Protein AF-I5BU52-F1 (afdb_monomer_lite)

Organism: NCBI:txid1189621

pLDDT: mean 72.23, std 27.87, range [27.83, 98.44]

InterPro domains:
  IPR009056 Cytochrome c-like domain [PS51007] (10-146)
  IPR036909 Cytochrome c-like domain superfamily [G3DSA:1.10.760.10] (1-148)
  IPR036909 Cytochrome c-like domain superfamily [SSF46626] (3-145)
  IPR051395 Cytochrome c-dependent Peroxidase and MauG [PTHR30600] (3-144)

Radius of gyration: 33.34 Å; chains: 1; bounding box: 61×64×109 Å

Sequence (238 aa):
MAGKQERMSDEALWGLHLFRTKAHCINCHNGPFFTDQKFHNLGLHFYGRTHQDLGRYAVTGDPADVGAFKTPSLRDVAFTAPYMHNGLFPHLEGVLNMYDAGMARPKPRPEFADDPLFPETSELLVKLSLTGAEKRALEAFLRSISLLLFGWPGRSCLSETRVAVGVKMTCRYIPGVLGSACFKALFLLPVQRPAPLDFPKGSQGYGGGGKRRCLLGGGRRFSSRRHGRLPGPSYGWR

Structure (mmCIF, N/CA/C/O backbone):
data_AF-I5BU52-F1
#
_entry.id   AF-I5BU52-F1
#
loop_
_atom_site.group_PDB
_atom_site.id
_atom_site.type_symbol
_atom_site.label_atom_id
_atom_site.label_alt_id
_atom_site.label_comp_id
_atom_site.label_asym_id
_atom_site.label_entity_id
_atom_site.label_seq_id
_atom_site.pdbx_PDB_ins_cod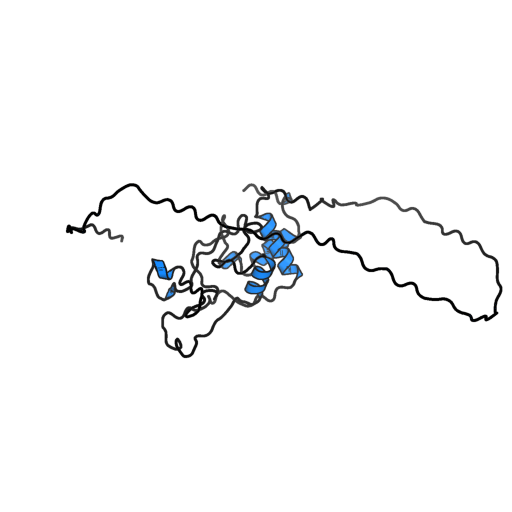e
_atom_site.Cartn_x
_atom_site.Cartn_y
_atom_site.Cartn_z
_atom_site.occupancy
_atom_site.B_iso_or_equiv
_atom_site.auth_seq_id
_atom_site.auth_comp_id
_atom_site.auth_asym_id
_atom_site.auth_atom_id
_atom_site.pdbx_PDB_model_num
ATOM 1 N N . MET A 1 1 ? -24.352 -8.437 5.361 1.00 43.25 1 MET A N 1
ATOM 2 C CA . MET A 1 1 ? -23.612 -7.864 6.508 1.00 43.25 1 MET A CA 1
ATOM 3 C C . MET A 1 1 ? -24.604 -7.029 7.311 1.00 43.25 1 MET A C 1
ATOM 5 O O . MET A 1 1 ? -24.830 -5.882 6.957 1.00 43.25 1 MET A O 1
ATOM 9 N N . ALA A 1 2 ? -25.291 -7.613 8.295 1.00 45.31 2 ALA A N 1
ATOM 10 C CA . ALA A 1 2 ? -26.213 -6.852 9.142 1.00 45.31 2 ALA A CA 1
ATOM 11 C C . ALA A 1 2 ? -25.390 -6.038 10.156 1.00 45.31 2 ALA A C 1
ATOM 13 O O . ALA A 1 2 ? -24.628 -6.613 10.935 1.00 45.31 2 ALA A O 1
ATOM 14 N N . GLY A 1 3 ? -25.485 -4.709 10.078 1.00 44.22 3 GLY A N 1
ATOM 15 C CA . GLY A 1 3 ? -24.704 -3.769 10.876 1.00 44.22 3 GLY A CA 1
ATOM 16 C C . GLY A 1 3 ? -25.183 -3.713 12.321 1.00 44.22 3 GLY A C 1
ATOM 17 O O . GLY A 1 3 ? -26.096 -2.963 12.642 1.00 44.22 3 GLY A O 1
ATOM 18 N N . LYS A 1 4 ? -24.540 -4.484 13.198 1.00 53.06 4 LYS A N 1
ATOM 19 C CA . LYS A 1 4 ? -24.564 -4.223 14.639 1.00 53.06 4 LYS A CA 1
ATOM 20 C C . LYS A 1 4 ? -23.302 -3.433 14.969 1.00 53.06 4 LYS A C 1
ATOM 22 O O . LYS A 1 4 ? -22.219 -4.012 14.997 1.00 53.06 4 LYS A O 1
ATOM 27 N N . GLN A 1 5 ? -23.440 -2.118 15.163 1.00 52.94 5 GLN A N 1
ATOM 28 C CA . GLN A 1 5 ? -22.338 -1.234 15.586 1.00 52.94 5 GLN A CA 1
ATOM 29 C C . GLN A 1 5 ? -21.676 -1.734 16.884 1.00 52.94 5 GLN A C 1
ATOM 31 O O . GLN A 1 5 ? -20.481 -1.556 17.072 1.00 52.94 5 GLN A O 1
ATOM 36 N N . GLU A 1 6 ? -22.426 -2.491 17.688 1.00 56.97 6 GLU A N 1
ATOM 37 C CA . GLU A 1 6 ? -22.006 -3.207 18.901 1.00 56.97 6 GLU A CA 1
ATOM 38 C C . GLU A 1 6 ? -20.821 -4.183 18.721 1.00 56.97 6 GLU A C 1
ATOM 40 O O . GLU A 1 6 ? -20.322 -4.720 19.705 1.00 56.97 6 GLU A O 1
ATOM 45 N N . ARG A 1 7 ? -20.366 -4.465 17.489 1.00 68.12 7 ARG A N 1
ATOM 46 C CA . ARG A 1 7 ? -19.271 -5.420 17.226 1.00 68.12 7 ARG A CA 1
ATOM 47 C C . ARG A 1 7 ? -17.877 -4.809 17.065 1.00 68.12 7 ARG A C 1
ATOM 49 O O . ARG A 1 7 ? -16.927 -5.576 16.920 1.00 68.12 7 ARG A O 1
ATOM 56 N N . MET A 1 8 ? -17.724 -3.485 17.084 1.00 81.88 8 MET A N 1
ATOM 57 C CA . MET A 1 8 ? -16.413 -2.835 16.937 1.00 81.88 8 MET A CA 1
ATOM 58 C C . MET A 1 8 ? -16.119 -1.921 18.126 1.00 81.88 8 MET A C 1
ATOM 60 O O . MET A 1 8 ? -16.987 -1.169 18.552 1.00 81.88 8 MET A O 1
ATOM 64 N N . SER A 1 9 ? -14.891 -1.981 18.647 1.00 91.25 9 SER A N 1
ATOM 65 C CA . SER A 1 9 ? -14.426 -1.045 19.674 1.00 91.25 9 SER A CA 1
ATOM 66 C C . SER A 1 9 ? -14.265 0.365 19.103 1.00 91.25 9 SER A C 1
ATOM 68 O O . SER A 1 9 ? -14.037 0.528 17.902 1.00 91.25 9 SER A O 1
ATOM 70 N N . ASP A 1 10 ? -14.286 1.379 19.969 1.00 94.06 10 ASP A N 1
ATOM 71 C CA . ASP A 1 10 ? -14.042 2.775 19.579 1.00 94.06 10 ASP A CA 1
ATOM 72 C C . ASP A 1 10 ? -12.705 2.947 18.840 1.00 94.06 10 ASP A C 1
ATOM 74 O O . ASP A 1 10 ? -12.619 3.672 17.851 1.00 94.06 10 ASP A O 1
ATOM 78 N N . GLU A 1 11 ? -11.667 2.215 19.258 1.00 95.19 11 GLU A N 1
ATOM 79 C CA . GLU A 1 11 ? -10.364 2.205 18.585 1.00 95.19 11 GLU A CA 1
ATOM 80 C C . GLU A 1 11 ? -10.455 1.630 17.160 1.00 95.19 11 GLU A C 1
ATOM 82 O O . GLU A 1 11 ? -9.875 2.189 16.230 1.00 95.19 11 GLU A O 1
ATOM 87 N N . ALA A 1 12 ? -11.231 0.561 16.950 1.00 95.19 12 ALA A N 1
ATOM 88 C CA . ALA A 1 12 ? -11.447 -0.008 15.620 1.00 95.19 12 ALA A CA 1
ATOM 89 C C . ALA A 1 12 ? -12.326 0.896 14.735 1.00 95.19 12 ALA A C 1
ATOM 91 O O . ALA A 1 12 ? -12.112 0.970 13.523 1.00 95.19 12 ALA A O 1
ATOM 92 N N . LEU A 1 13 ? -13.287 1.617 15.319 1.00 95.12 13 LEU A N 1
ATOM 93 C CA . LEU A 1 13 ? -14.079 2.625 14.607 1.00 95.12 13 LEU A CA 1
ATOM 94 C C . LEU A 1 13 ? -13.221 3.827 14.196 1.00 95.12 13 LEU A C 1
ATOM 96 O O . LEU A 1 13 ? -13.331 4.305 13.063 1.00 95.12 13 LEU A O 1
ATOM 100 N N . TRP A 1 14 ? -12.317 4.277 15.069 1.00 97.38 14 TRP A N 1
ATOM 101 C CA . TRP A 1 14 ? -11.337 5.302 14.722 1.00 97.38 14 TRP A CA 1
ATOM 102 C C . TRP A 1 14 ? -10.383 4.816 13.624 1.00 97.38 14 TRP A C 1
ATOM 104 O O . TRP A 1 14 ? -10.140 5.535 12.655 1.00 97.38 14 TRP A O 1
ATOM 114 N N . GLY A 1 15 ? -9.932 3.563 13.704 1.00 97.69 15 GLY A N 1
ATOM 115 C CA . GLY A 1 15 ? -9.164 2.907 12.648 1.00 97.69 15 GLY A CA 1
ATOM 116 C C . GLY A 1 15 ? -9.884 2.903 11.303 1.00 97.69 15 GLY A C 1
ATOM 117 O O . GLY A 1 15 ? -9.296 3.277 10.291 1.00 97.69 15 GLY A O 1
ATOM 118 N N . LEU A 1 16 ? -11.175 2.562 11.285 1.00 96.62 16 LEU A N 1
ATOM 119 C CA . LEU A 1 16 ? -12.002 2.633 10.078 1.00 96.62 16 LEU A CA 1
ATOM 120 C C . LEU A 1 16 ? -12.101 4.066 9.537 1.00 96.62 16 LEU A C 1
ATOM 122 O O . LEU A 1 16 ? -12.064 4.267 8.322 1.00 96.62 16 LEU A O 1
ATOM 126 N N . HIS A 1 17 ? -12.231 5.067 10.412 1.00 97.62 17 HIS A N 1
ATOM 127 C CA . HIS A 1 17 ? -12.229 6.464 9.986 1.00 97.62 17 HIS A CA 1
ATOM 128 C C . HIS A 1 17 ? -10.905 6.822 9.299 1.00 97.62 17 HIS A C 1
ATOM 130 O O . HIS A 1 17 ? -10.927 7.278 8.158 1.00 97.62 17 HIS A O 1
ATOM 136 N N . LEU A 1 18 ? -9.767 6.530 9.938 1.00 98.25 18 LEU A N 1
ATOM 137 C CA . LEU A 1 18 ? -8.431 6.774 9.384 1.00 98.25 18 LEU A CA 1
ATOM 138 C C . LEU A 1 18 ? -8.221 6.051 8.049 1.00 98.25 18 LEU A C 1
ATOM 140 O O . LEU A 1 18 ? -7.729 6.655 7.099 1.00 98.25 18 LEU A O 1
ATOM 144 N N . PHE A 1 19 ? -8.643 4.787 7.959 1.00 97.88 19 PHE A N 1
ATOM 145 C CA . PHE A 1 19 ? -8.558 3.956 6.755 1.00 97.88 19 PHE A CA 1
ATOM 146 C C . PHE A 1 19 ? -9.253 4.604 5.547 1.00 97.88 19 PHE A C 1
ATOM 148 O O . PHE A 1 19 ? -8.785 4.490 4.412 1.00 97.88 19 PHE A O 1
ATOM 155 N N . ARG A 1 20 ? -10.373 5.293 5.797 1.00 96.56 20 ARG A N 1
ATOM 156 C CA . ARG A 1 20 ? -11.184 5.976 4.779 1.00 96.56 20 ARG A CA 1
ATOM 157 C C . ARG A 1 20 ? -10.717 7.395 4.469 1.00 96.56 20 ARG A C 1
ATOM 159 O O . ARG A 1 20 ? -11.132 7.938 3.451 1.00 96.56 20 ARG A O 1
ATOM 166 N N . THR A 1 21 ? -9.932 7.999 5.358 1.00 96.69 21 THR A N 1
ATOM 167 C CA . THR A 1 21 ? -9.504 9.397 5.266 1.00 96.69 21 THR A CA 1
ATOM 168 C C . THR A 1 21 ? -7.980 9.478 5.240 1.00 96.69 21 THR A C 1
ATOM 170 O O . THR A 1 21 ? -7.380 9.148 4.221 1.00 96.69 21 THR A O 1
ATOM 173 N N . LYS A 1 22 ? -7.344 9.866 6.352 1.00 97.31 22 LYS A N 1
ATOM 174 C CA . LYS A 1 22 ? -5.922 10.218 6.469 1.00 97.31 22 LYS A CA 1
ATOM 175 C C . LYS A 1 22 ? -4.965 9.134 5.970 1.00 97.31 22 LYS A C 1
ATOM 177 O O . LYS A 1 22 ? -3.921 9.461 5.423 1.00 97.31 22 LYS A O 1
ATOM 182 N N . ALA A 1 23 ? -5.294 7.857 6.154 1.00 97.19 23 ALA A N 1
ATOM 183 C CA . ALA A 1 23 ? -4.402 6.758 5.791 1.00 97.19 23 ALA A CA 1
ATOM 184 C C . ALA A 1 23 ? -4.494 6.351 4.307 1.00 97.19 23 ALA A C 1
ATOM 186 O O . ALA A 1 23 ? -3.715 5.512 3.866 1.00 97.19 23 ALA A O 1
ATOM 187 N N . HIS A 1 24 ? -5.445 6.910 3.544 1.00 96.62 24 HIS A N 1
ATOM 188 C CA . HIS A 1 24 ? -5.625 6.690 2.098 1.00 96.62 24 HIS A CA 1
ATOM 189 C C . HIS A 1 24 ? -5.844 5.216 1.681 1.00 96.62 24 HIS A C 1
ATOM 191 O O . HIS A 1 24 ? -5.903 4.910 0.490 1.00 96.62 24 HIS A O 1
ATOM 197 N N . CYS A 1 25 ? -6.014 4.287 2.628 1.00 97.25 25 CYS A N 1
ATOM 198 C CA . CYS A 1 25 ? -6.068 2.850 2.354 1.00 97.25 25 CYS A CA 1
ATOM 199 C C . CYS A 1 25 ? -7.261 2.468 1.467 1.00 97.25 25 CYS A C 1
ATOM 201 O O . CYS A 1 25 ? -7.143 1.594 0.606 1.00 97.25 25 CYS A O 1
ATOM 203 N N . ILE A 1 26 ? -8.402 3.145 1.641 1.00 96.81 26 ILE A N 1
ATOM 204 C CA . ILE A 1 26 ? -9.618 2.876 0.866 1.00 96.81 26 ILE A CA 1
ATOM 205 C C . ILE A 1 26 ? -9.457 3.143 -0.639 1.00 96.81 26 ILE A C 1
ATOM 207 O O . ILE A 1 26 ? -10.208 2.580 -1.434 1.00 96.81 26 ILE A O 1
ATOM 211 N N . ASN A 1 27 ? -8.471 3.943 -1.058 1.00 96.25 27 ASN A N 1
ATOM 212 C CA . ASN A 1 27 ? -8.269 4.262 -2.474 1.00 96.25 27 ASN A CA 1
ATOM 213 C C . ASN A 1 27 ? -8.022 3.001 -3.317 1.00 96.25 27 ASN A C 1
ATOM 215 O O . ASN A 1 27 ? -8.512 2.921 -4.440 1.00 96.25 27 ASN A O 1
ATOM 219 N N . CYS A 1 28 ? -7.371 1.987 -2.737 1.00 97.25 28 CYS A N 1
ATOM 220 C CA . CYS A 1 28 ? -7.183 0.677 -3.368 1.00 97.25 28 CYS A CA 1
ATOM 221 C C . CYS A 1 28 ? -7.983 -0.426 -2.656 1.00 97.25 28 CYS A C 1
ATOM 223 O O . CYS A 1 28 ? -8.510 -1.333 -3.294 1.00 97.25 28 CYS A O 1
ATOM 225 N N . HIS A 1 29 ? -8.137 -0.353 -1.333 1.00 97.50 29 HIS A N 1
ATOM 226 C CA . HIS A 1 29 ? -8.836 -1.368 -0.544 1.00 97.50 29 HIS A CA 1
ATOM 227 C C . HIS A 1 29 ? -10.300 -0.994 -0.274 1.00 97.50 29 HIS A C 1
ATOM 229 O O . HIS A 1 29 ? -10.723 -0.824 0.871 1.00 97.50 29 HIS A O 1
ATOM 235 N N . ASN A 1 30 ? -11.091 -0.875 -1.340 1.00 95.31 30 ASN A N 1
ATOM 236 C CA . ASN A 1 30 ? -12.515 -0.532 -1.277 1.00 95.31 30 ASN A CA 1
ATOM 237 C C . ASN A 1 30 ? -13.446 -1.722 -1.566 1.00 95.31 30 ASN A C 1
ATOM 239 O O . ASN A 1 30 ? -13.026 -2.855 -1.808 1.00 95.31 30 ASN A O 1
ATOM 243 N N . GLY A 1 31 ? -14.749 -1.454 -1.487 1.00 93.81 31 GLY A N 1
ATOM 244 C CA . GLY A 1 31 ? -15.797 -2.425 -1.759 1.00 93.81 31 GLY A CA 1
ATOM 245 C C . GLY A 1 31 ? -15.941 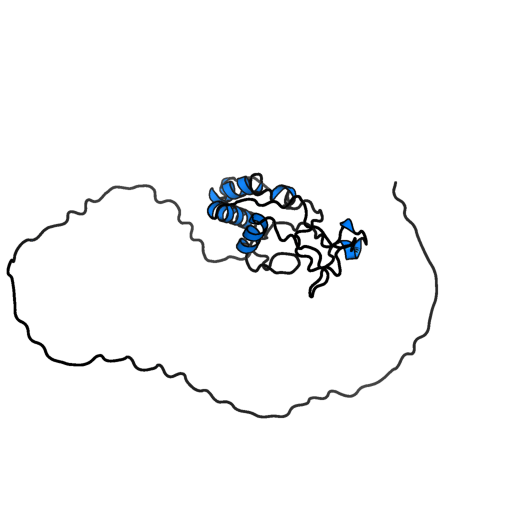-3.504 -0.678 1.00 93.81 31 GLY A C 1
ATOM 246 O O . GLY A 1 31 ? -15.250 -3.491 0.342 1.00 93.81 31 GLY A O 1
ATOM 247 N N . PRO A 1 32 ? -16.848 -4.474 -0.886 1.00 91.69 32 PRO A N 1
ATOM 248 C CA . PRO A 1 32 ? -17.164 -5.483 0.123 1.00 91.69 32 PRO A CA 1
ATOM 249 C C . PRO A 1 32 ? -15.966 -6.349 0.527 1.00 91.69 32 PRO A C 1
ATOM 251 O O . PRO A 1 32 ? -15.920 -6.838 1.655 1.00 91.69 32 PRO A O 1
ATOM 254 N N . PHE A 1 33 ? -15.020 -6.565 -0.387 1.00 93.31 33 PHE A N 1
ATOM 255 C CA . PHE A 1 33 ? -13.844 -7.410 -0.177 1.00 93.31 33 PHE A CA 1
ATOM 256 C C . PHE A 1 33 ? -12.585 -6.620 0.206 1.00 93.31 33 PHE A C 1
ATOM 258 O O . PHE A 1 33 ? -11.535 -7.239 0.359 1.00 93.31 33 PHE A O 1
ATOM 265 N N . PHE A 1 34 ? -12.667 -5.295 0.380 1.00 96.69 34 PHE A N 1
ATOM 266 C CA . PHE A 1 34 ? -11.504 -4.440 0.656 1.00 96.69 34 PHE A CA 1
ATOM 267 C C . PHE A 1 34 ? -10.388 -4.604 -0.389 1.00 96.69 34 PHE A C 1
ATOM 269 O O . PHE A 1 34 ? -9.218 -4.793 -0.060 1.00 96.69 34 PHE A O 1
ATOM 276 N N . THR A 1 35 ? -10.772 -4.584 -1.662 1.00 97.50 35 THR A N 1
ATOM 277 C CA . THR A 1 35 ? -9.880 -4.636 -2.821 1.00 97.50 35 THR A CA 1
ATOM 278 C C . THR A 1 35 ? -10.614 -4.094 -4.044 1.00 97.50 35 THR A C 1
ATOM 280 O O . THR A 1 35 ? -11.761 -4.459 -4.308 1.00 97.50 35 THR A O 1
ATOM 283 N N . ASP A 1 36 ? -9.928 -3.251 -4.806 1.00 97.06 36 ASP A N 1
ATOM 284 C CA . ASP A 1 36 ? -10.350 -2.752 -6.114 1.00 97.06 36 ASP A CA 1
ATOM 285 C C . ASP A 1 36 ? -10.109 -3.762 -7.250 1.00 97.06 36 ASP A C 1
ATOM 287 O O . ASP A 1 36 ? -10.504 -3.510 -8.387 1.00 97.06 36 ASP A O 1
ATOM 291 N N . GLN A 1 37 ? -9.470 -4.902 -6.953 1.00 96.75 37 GLN A N 1
ATOM 292 C CA . GLN A 1 37 ? -9.055 -5.936 -7.910 1.00 96.75 37 GLN A CA 1
ATOM 293 C C . GLN A 1 37 ? -8.079 -5.439 -8.996 1.00 96.75 37 GLN A C 1
ATOM 295 O O . GLN A 1 37 ? -7.825 -6.171 -9.958 1.00 96.75 37 GLN A O 1
ATOM 300 N N . LYS A 1 38 ? -7.520 -4.230 -8.847 1.00 96.88 38 LYS A N 1
ATOM 301 C CA . LYS A 1 38 ? -6.548 -3.640 -9.776 1.00 96.88 38 LYS A CA 1
ATOM 302 C C . LYS A 1 38 ? -5.123 -4.037 -9.397 1.00 96.88 38 LYS A C 1
ATOM 304 O O . LYS A 1 38 ? -4.897 -4.726 -8.401 1.00 96.88 38 LYS A O 1
ATOM 309 N N . PHE A 1 39 ? -4.174 -3.625 -10.231 1.00 97.19 39 PHE A N 1
ATOM 310 C CA . PHE A 1 39 ? -2.753 -3.901 -10.079 1.00 97.19 39 PHE A CA 1
ATOM 311 C C . PHE A 1 39 ? -2.020 -2.602 -9.770 1.00 97.19 39 PHE A C 1
ATOM 313 O O . PHE A 1 39 ? -2.246 -1.596 -10.435 1.00 97.19 39 PHE A O 1
ATOM 320 N N . HIS A 1 40 ? -1.163 -2.632 -8.753 1.00 96.88 40 HIS A N 1
ATOM 321 C CA . HIS A 1 40 ? -0.394 -1.475 -8.307 1.00 96.88 40 HIS A CA 1
ATOM 322 C C . HIS A 1 40 ? 1.030 -1.896 -7.968 1.00 96.88 40 HIS A C 1
ATOM 324 O O . HIS A 1 40 ? 1.266 -3.003 -7.475 1.00 96.88 40 HIS A O 1
ATOM 330 N N . ASN A 1 41 ? 1.983 -1.000 -8.200 1.00 96.81 41 ASN A N 1
ATOM 331 C CA . ASN A 1 41 ? 3.378 -1.220 -7.853 1.00 96.81 41 ASN A CA 1
ATOM 332 C C . ASN A 1 41 ? 3.724 -0.499 -6.546 1.00 96.81 41 ASN A C 1
ATOM 334 O O . ASN A 1 41 ? 3.590 0.720 -6.439 1.00 96.81 41 ASN A O 1
ATOM 338 N N . LEU A 1 42 ? 4.178 -1.264 -5.551 1.00 95.62 42 LEU A N 1
ATOM 339 C CA . LEU A 1 42 ? 4.568 -0.751 -4.234 1.00 95.62 42 LEU A CA 1
ATOM 340 C C . LEU A 1 42 ? 6.091 -0.551 -4.081 1.00 95.62 42 LEU A C 1
ATOM 342 O O . LEU A 1 42 ? 6.581 -0.373 -2.967 1.00 95.62 42 LEU A O 1
ATOM 346 N N . GLY A 1 43 ? 6.865 -0.662 -5.163 1.00 94.56 43 GLY A N 1
ATOM 347 C CA . GLY A 1 43 ? 8.326 -0.526 -5.148 1.00 94.56 43 GLY A CA 1
ATOM 348 C C . GLY A 1 43 ? 9.088 -1.733 -4.592 1.00 94.56 43 GLY A C 1
ATOM 349 O O . GLY A 1 43 ? 10.272 -1.625 -4.277 1.00 94.56 43 GLY A O 1
ATOM 350 N N . LEU A 1 44 ? 8.425 -2.887 -4.456 1.00 94.81 44 LEU A N 1
ATOM 351 C CA . LEU A 1 44 ? 8.983 -4.124 -3.882 1.00 94.81 44 LEU A CA 1
ATOM 352 C C . LEU A 1 44 ? 9.391 -5.166 -4.945 1.00 94.81 44 LEU A C 1
ATOM 354 O O . LEU A 1 44 ? 9.418 -6.354 -4.657 1.00 94.81 44 LEU A O 1
ATOM 358 N N . HIS A 1 45 ? 9.692 -4.728 -6.167 1.00 92.12 45 HIS A N 1
ATOM 359 C CA . HIS A 1 45 ? 9.865 -5.573 -7.360 1.00 92.12 45 HIS A CA 1
ATOM 360 C C . HIS A 1 45 ? 11.289 -6.155 -7.549 1.00 92.12 45 HIS A C 1
ATOM 362 O O . HIS A 1 45 ? 11.495 -7.032 -8.380 1.00 92.12 45 HIS A O 1
ATOM 368 N N . PHE A 1 46 ? 12.295 -5.666 -6.807 1.00 92.81 46 PHE A N 1
ATOM 369 C CA . PHE A 1 46 ? 13.696 -6.141 -6.862 1.00 92.81 46 PHE A CA 1
ATOM 370 C C . PHE A 1 46 ? 14.311 -6.252 -8.277 1.00 92.81 46 PHE A C 1
ATOM 372 O O . PHE A 1 46 ? 15.117 -7.137 -8.541 1.00 92.81 46 PHE A O 1
ATOM 379 N N . TYR A 1 47 ? 13.981 -5.324 -9.173 1.00 93.56 47 TYR A N 1
ATOM 380 C CA . TYR A 1 47 ? 14.393 -5.327 -10.580 1.00 93.56 47 TYR A CA 1
ATOM 381 C C . TYR A 1 47 ? 15.920 -5.320 -10.686 1.00 93.56 47 TYR A C 1
ATOM 383 O O . TYR A 1 47 ? 16.589 -4.576 -9.958 1.00 93.56 47 TYR A O 1
ATOM 391 N N . GLY A 1 48 ? 16.470 -6.201 -11.525 1.00 92.44 48 GLY A N 1
ATOM 392 C CA . GLY A 1 48 ? 17.913 -6.367 -11.698 1.00 92.44 48 GLY A CA 1
ATOM 393 C C . GLY A 1 48 ? 18.642 -6.931 -10.470 1.00 92.44 48 GLY A C 1
ATOM 394 O O . GLY A 1 48 ? 19.854 -6.756 -10.325 1.00 92.44 48 GLY A O 1
ATOM 395 N N . ARG A 1 49 ? 17.923 -7.560 -9.530 1.00 91.69 49 ARG A N 1
ATOM 396 C CA . ARG A 1 49 ? 18.485 -8.153 -8.307 1.00 91.69 49 ARG A CA 1
ATOM 397 C C . ARG A 1 49 ? 17.980 -9.575 -8.096 1.00 91.69 49 ARG A C 1
ATOM 399 O O . ARG A 1 49 ? 16.999 -10.018 -8.685 1.00 91.69 49 ARG A O 1
ATOM 406 N N . THR A 1 50 ? 18.640 -10.292 -7.191 1.00 89.12 50 THR A N 1
ATOM 407 C CA . THR A 1 50 ? 18.130 -11.565 -6.674 1.00 89.12 50 THR A CA 1
ATOM 408 C C . THR A 1 50 ? 16.736 -11.346 -6.076 1.00 89.12 50 THR A C 1
ATOM 410 O O . THR A 1 50 ? 16.561 -10.408 -5.298 1.00 89.12 50 THR A O 1
ATOM 413 N N . HIS A 1 51 ? 15.786 -12.234 -6.394 1.00 90.06 51 HIS A N 1
ATOM 414 C CA . HIS A 1 51 ? 14.351 -12.141 -6.055 1.00 90.06 51 HIS A CA 1
ATOM 415 C C . HIS A 1 51 ? 13.544 -11.128 -6.882 1.00 90.06 51 HIS A C 1
ATOM 417 O O . HIS A 1 51 ? 12.487 -10.687 -6.436 1.00 90.06 51 HIS A O 1
ATOM 423 N N . GLN A 1 52 ? 14.019 -10.768 -8.079 1.00 94.19 52 GLN A N 1
ATOM 424 C CA . GLN A 1 52 ? 13.217 -10.026 -9.047 1.00 94.19 52 GLN A CA 1
ATOM 425 C C . GLN A 1 52 ? 11.887 -10.738 -9.318 1.00 94.19 52 GLN A C 1
ATOM 427 O O . GLN A 1 52 ? 11.870 -11.912 -9.693 1.00 94.19 52 GLN A O 1
ATOM 432 N N . ASP A 1 53 ? 10.798 -9.986 -9.198 1.00 94.50 53 ASP A N 1
ATOM 433 C CA . ASP A 1 53 ? 9.463 -10.416 -9.595 1.00 94.50 53 ASP A CA 1
ATOM 434 C C . ASP A 1 53 ? 8.820 -9.309 -10.439 1.00 94.50 53 ASP A C 1
ATOM 436 O O . ASP A 1 53 ? 8.637 -8.172 -9.994 1.00 94.50 53 ASP A O 1
ATOM 440 N N . LEU A 1 54 ? 8.526 -9.648 -11.696 1.00 94.75 54 LEU A N 1
ATOM 441 C CA . LEU A 1 54 ? 7.936 -8.734 -12.671 1.00 94.75 54 LEU A CA 1
ATOM 442 C C . LEU A 1 54 ? 6.417 -8.592 -12.485 1.00 94.75 54 LEU A C 1
ATOM 444 O O . LEU A 1 54 ? 5.817 -7.710 -13.100 1.00 94.75 54 LEU A O 1
ATOM 448 N N . GLY A 1 55 ? 5.795 -9.420 -11.639 1.00 96.06 55 GLY A N 1
ATOM 449 C CA . GLY A 1 55 ? 4.374 -9.344 -11.326 1.00 96.06 55 GLY A CA 1
ATOM 450 C C . GLY A 1 55 ? 3.493 -9.505 -12.565 1.00 96.06 55 GLY A C 1
ATOM 451 O O . GLY A 1 55 ? 3.638 -10.449 -13.346 1.00 96.06 55 GLY A O 1
ATOM 452 N N . ARG A 1 56 ? 2.555 -8.572 -12.747 1.00 96.81 56 ARG A N 1
ATOM 453 C CA . ARG A 1 56 ? 1.555 -8.593 -13.824 1.00 96.81 56 ARG A CA 1
ATOM 454 C C . ARG A 1 56 ? 2.165 -8.637 -15.229 1.00 96.81 56 ARG A C 1
ATOM 456 O O . ARG A 1 56 ? 1.598 -9.314 -16.090 1.00 96.81 56 ARG A O 1
ATOM 463 N N . TYR A 1 57 ? 3.326 -8.014 -15.432 1.00 97.06 57 TYR A N 1
ATOM 464 C CA . TYR A 1 57 ? 4.040 -8.021 -16.711 1.00 97.06 57 TYR A CA 1
ATOM 465 C C . TYR A 1 57 ? 4.293 -9.429 -17.261 1.00 97.06 57 TYR A C 1
ATOM 467 O O . TYR A 1 57 ? 4.207 -9.638 -18.467 1.00 97.06 57 TYR A O 1
ATOM 475 N N . ALA A 1 58 ? 4.529 -10.423 -16.396 1.00 95.75 58 ALA A N 1
ATOM 476 C CA . ALA A 1 58 ? 4.759 -11.803 -16.830 1.00 95.75 58 ALA A CA 1
ATOM 477 C C . ALA A 1 58 ? 3.559 -12.419 -17.580 1.00 95.75 58 ALA A C 1
ATOM 479 O O . ALA A 1 58 ? 3.717 -13.420 -18.277 1.00 95.75 58 ALA A O 1
ATOM 480 N N . VAL A 1 59 ? 2.365 -11.833 -17.433 1.00 96.88 59 VAL A N 1
ATOM 481 C CA . VAL A 1 59 ? 1.134 -12.263 -18.107 1.00 96.88 59 VAL A CA 1
ATOM 482 C C . VAL A 1 59 ? 0.793 -11.361 -19.292 1.00 96.88 59 VAL A C 1
ATOM 484 O O . VAL A 1 59 ? 0.321 -11.860 -20.310 1.00 96.88 59 VAL A O 1
ATOM 487 N N . THR A 1 60 ? 0.981 -10.046 -19.165 1.00 97.44 60 THR A N 1
ATOM 488 C CA . THR A 1 60 ? 0.523 -9.071 -20.171 1.00 97.44 60 THR A CA 1
ATOM 489 C C . THR A 1 60 ? 1.582 -8.691 -21.194 1.00 97.44 60 THR A C 1
ATOM 491 O O . THR A 1 60 ? 1.231 -8.414 -22.337 1.00 97.44 60 THR A O 1
ATOM 494 N N . GLY A 1 61 ? 2.858 -8.676 -20.803 1.00 96.12 61 GLY A N 1
ATOM 495 C CA . GLY A 1 61 ? 3.949 -8.140 -21.616 1.00 96.12 61 GLY A CA 1
ATOM 496 C C . GLY A 1 61 ? 3.926 -6.615 -21.786 1.00 96.12 61 GLY A C 1
ATOM 497 O O . GLY A 1 61 ? 4.693 -6.101 -22.593 1.00 96.12 61 GLY A O 1
ATOM 498 N N . ASP A 1 62 ? 3.070 -5.893 -21.055 1.00 96.12 62 ASP A N 1
ATOM 499 C CA . ASP A 1 62 ? 2.974 -4.429 -21.118 1.00 96.12 62 ASP A CA 1
ATOM 500 C C . ASP A 1 62 ? 3.971 -3.777 -20.141 1.00 96.12 62 ASP A C 1
ATOM 502 O O . ASP A 1 62 ? 3.834 -3.991 -18.935 1.00 96.12 62 ASP A O 1
ATOM 506 N N . PRO A 1 63 ? 4.944 -2.966 -20.603 1.00 94.31 63 PRO A N 1
ATOM 507 C CA . PRO A 1 63 ? 5.893 -2.257 -19.738 1.00 94.31 63 PRO A CA 1
ATOM 508 C C . PRO A 1 63 ? 5.269 -1.522 -18.539 1.00 94.31 63 PRO A C 1
ATOM 510 O O . PRO A 1 63 ? 5.890 -1.454 -17.479 1.00 94.31 63 PRO A O 1
ATO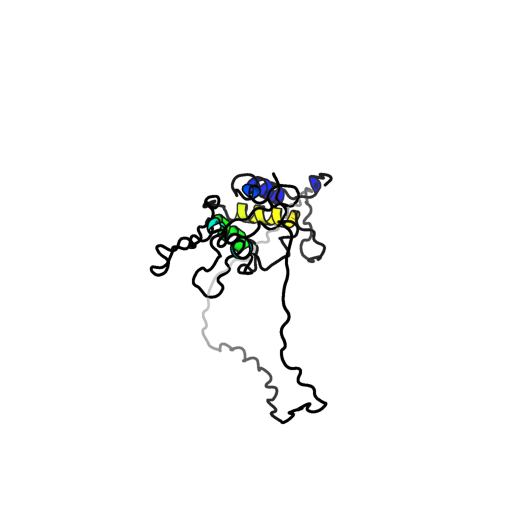M 513 N N . ALA A 1 64 ? 4.033 -1.022 -18.656 1.00 93.38 64 ALA A N 1
ATOM 514 C CA . ALA A 1 64 ? 3.345 -0.341 -17.556 1.00 93.38 64 ALA A CA 1
ATOM 515 C C . ALA A 1 64 ? 2.977 -1.274 -16.380 1.00 93.38 64 ALA A C 1
ATOM 517 O O . ALA A 1 64 ? 2.778 -0.815 -15.255 1.00 93.38 64 ALA A O 1
ATOM 518 N N . ASP A 1 65 ? 2.907 -2.586 -16.618 1.00 96.00 65 ASP A N 1
ATOM 519 C CA . ASP A 1 65 ? 2.549 -3.602 -15.623 1.00 96.00 65 ASP A CA 1
ATOM 520 C C . ASP A 1 65 ? 3.761 -4.156 -14.846 1.00 96.00 65 ASP A C 1
ATOM 522 O O . ASP A 1 65 ? 3.607 -5.041 -13.990 1.00 96.00 65 ASP A O 1
ATOM 526 N N . VAL A 1 66 ? 4.981 -3.682 -15.131 1.00 96.62 66 VAL A N 1
ATOM 527 C CA . VAL A 1 66 ? 6.194 -4.217 -14.498 1.00 96.62 66 VAL A CA 1
ATOM 528 C C . VAL A 1 66 ? 6.183 -3.943 -12.994 1.00 96.62 66 VAL A C 1
ATOM 530 O O . VAL A 1 66 ? 6.022 -2.816 -12.524 1.00 96.62 66 VAL A O 1
ATOM 533 N N . GLY A 1 67 ? 6.341 -5.011 -12.209 1.00 95.75 67 GLY A N 1
ATOM 534 C CA . GLY A 1 67 ? 6.340 -4.960 -10.746 1.00 95.75 67 GLY A CA 1
ATOM 535 C C . GLY A 1 67 ? 4.974 -4.636 -10.131 1.00 95.75 67 GLY A C 1
ATOM 536 O O . GLY A 1 67 ? 4.891 -4.406 -8.920 1.00 95.75 67 GLY A O 1
ATOM 537 N N . ALA A 1 68 ? 3.905 -4.605 -10.934 1.00 96.94 68 ALA A N 1
ATOM 538 C CA . ALA A 1 68 ? 2.554 -4.383 -10.449 1.00 96.94 68 ALA A CA 1
ATOM 539 C C . ALA A 1 68 ? 1.944 -5.693 -9.931 1.00 96.94 68 ALA A C 1
ATOM 541 O O . ALA A 1 68 ? 1.964 -6.731 -10.598 1.00 96.94 68 ALA A O 1
ATOM 542 N N . PHE A 1 69 ? 1.350 -5.635 -8.740 1.00 97.75 69 PHE A N 1
ATOM 543 C CA . PHE A 1 69 ? 0.679 -6.764 -8.104 1.00 97.75 69 PHE A CA 1
ATOM 544 C C . PHE A 1 69 ? -0.767 -6.423 -7.804 1.00 97.75 69 PHE A C 1
ATOM 546 O O . PHE A 1 69 ? -1.122 -5.273 -7.551 1.00 97.75 69 PHE A O 1
ATOM 553 N N . LYS A 1 70 ? -1.609 -7.452 -7.821 1.00 97.31 70 LYS A N 1
ATOM 554 C CA . LYS A 1 70 ? -3.026 -7.311 -7.520 1.00 97.31 70 LYS A CA 1
ATOM 555 C C . LYS A 1 70 ? -3.224 -6.843 -6.078 1.00 97.31 70 LYS A C 1
ATOM 557 O O . LYS A 1 70 ? -2.651 -7.446 -5.172 1.00 97.31 70 LYS A O 1
ATOM 562 N N . THR A 1 71 ? -4.094 -5.859 -5.853 1.00 97.62 71 THR A N 1
ATOM 563 C CA . THR A 1 71 ? -4.523 -5.465 -4.503 1.00 97.62 71 THR A CA 1
ATOM 564 C C . THR A 1 71 ? -5.164 -6.666 -3.792 1.00 97.62 71 THR A C 1
ATOM 566 O O . THR A 1 71 ? -6.229 -7.126 -4.228 1.00 97.62 71 THR A O 1
ATOM 569 N N . PRO A 1 72 ? -4.577 -7.209 -2.710 1.00 96.69 72 PRO A N 1
ATOM 570 C CA . PRO A 1 72 ? -5.171 -8.339 -2.007 1.00 96.69 72 PRO A CA 1
ATOM 571 C C . PRO A 1 72 ? -6.433 -7.909 -1.250 1.00 96.69 72 PRO A C 1
ATOM 573 O O . PRO A 1 72 ? -6.586 -6.748 -0.870 1.00 96.69 72 PRO A O 1
ATOM 576 N N . SER A 1 73 ? -7.340 -8.857 -1.011 1.00 96.31 73 SER A N 1
ATOM 577 C CA . SER A 1 73 ? -8.439 -8.639 -0.066 1.00 96.31 73 SER A CA 1
ATOM 578 C C . SER A 1 73 ? -7.876 -8.477 1.344 1.00 96.31 73 SER A C 1
ATOM 580 O O . SER A 1 73 ? -6.956 -9.198 1.722 1.00 96.31 73 SER A O 1
ATOM 582 N N . LEU A 1 74 ? -8.450 -7.561 2.128 1.00 96.50 74 LEU A N 1
ATOM 583 C CA . LEU A 1 74 ? -8.090 -7.396 3.543 1.00 96.50 74 LEU A CA 1
ATOM 584 C C . LEU A 1 74 ? -8.975 -8.197 4.504 1.00 96.50 74 LEU A C 1
ATOM 586 O O . LEU A 1 74 ? -8.834 -8.067 5.719 1.00 96.50 74 LEU A O 1
ATOM 590 N N . ARG A 1 75 ? -9.896 -9.021 3.993 1.00 93.25 75 ARG A N 1
ATOM 591 C CA . ARG A 1 75 ? -10.630 -9.953 4.855 1.00 93.25 75 ARG A CA 1
ATOM 592 C C . ARG A 1 75 ? -9.659 -10.996 5.393 1.00 93.25 75 ARG A C 1
ATOM 594 O O . ARG A 1 75 ? -8.870 -11.543 4.631 1.00 93.25 75 ARG A O 1
ATOM 601 N N . ASP A 1 76 ? -9.724 -11.232 6.697 1.00 92.94 76 ASP A N 1
ATOM 602 C CA . ASP A 1 76 ? -8.862 -12.182 7.415 1.00 92.94 76 ASP A CA 1
ATOM 603 C C . ASP A 1 76 ? -7.362 -11.847 7.405 1.00 92.94 76 ASP A C 1
ATOM 605 O O . ASP A 1 76 ? -6.548 -12.633 7.890 1.00 92.94 76 ASP A O 1
ATOM 609 N N . VAL A 1 77 ? -6.988 -10.643 6.951 1.00 95.25 77 VAL A N 1
ATOM 610 C CA . VAL A 1 77 ? -5.584 -10.235 6.802 1.00 95.25 77 VAL A CA 1
ATOM 611 C C . VAL A 1 77 ? -4.807 -10.286 8.114 1.00 95.25 77 VAL A C 1
ATOM 613 O O . VAL A 1 77 ? -3.606 -10.501 8.101 1.00 95.25 77 VAL A O 1
ATOM 616 N N . ALA A 1 78 ? -5.452 -10.148 9.275 1.00 93.44 78 ALA A N 1
ATOM 617 C CA . ALA A 1 78 ? -4.743 -10.172 10.554 1.00 93.44 78 ALA A CA 1
ATOM 618 C C . ALA A 1 78 ? -4.056 -11.512 10.884 1.00 93.44 78 ALA A C 1
ATOM 620 O O . ALA A 1 78 ? -3.249 -11.555 11.819 1.00 93.44 78 ALA A O 1
ATOM 621 N N . PHE A 1 79 ? -4.369 -12.584 10.146 1.00 90.31 79 PHE A N 1
ATOM 622 C CA . PHE A 1 79 ? -3.898 -13.945 10.417 1.00 90.31 79 PHE A CA 1
ATOM 623 C C . PHE A 1 79 ? -3.209 -14.613 9.219 1.00 90.31 79 PHE A C 1
ATOM 625 O O . PHE A 1 79 ? -2.978 -15.818 9.242 1.00 90.31 79 PHE A O 1
ATOM 632 N N . THR A 1 80 ? -2.853 -13.849 8.185 1.00 94.06 80 THR A N 1
ATOM 633 C CA . THR A 1 80 ? -2.245 -14.378 6.950 1.00 94.06 80 THR A CA 1
ATOM 634 C C . THR A 1 80 ? -0.775 -13.995 6.807 1.00 94.06 80 THR A C 1
ATOM 636 O O . THR A 1 80 ? -0.286 -13.841 5.692 1.00 94.06 80 THR A O 1
ATOM 639 N N . ALA A 1 81 ? -0.072 -13.778 7.920 1.00 93.88 81 ALA A N 1
ATOM 640 C CA . ALA A 1 81 ? 1.364 -13.528 7.878 1.00 93.88 81 ALA A CA 1
ATOM 641 C C . ALA A 1 81 ? 2.111 -14.721 7.235 1.00 93.88 81 ALA A C 1
ATOM 643 O O . ALA A 1 81 ? 1.708 -15.869 7.447 1.00 93.88 81 ALA A O 1
ATOM 644 N N . PRO A 1 82 ? 3.226 -14.482 6.518 1.00 96.94 82 PRO A N 1
ATOM 645 C CA . PRO A 1 82 ? 3.846 -13.180 6.246 1.00 96.94 82 PRO A CA 1
ATOM 646 C C . PRO A 1 82 ? 3.149 -12.382 5.124 1.00 96.94 82 PRO A C 1
ATOM 648 O O . PRO A 1 82 ? 2.435 -12.937 4.296 1.00 96.94 82 PRO A O 1
ATOM 651 N N . TYR A 1 83 ? 3.364 -11.064 5.094 1.00 96.88 83 TYR A N 1
ATOM 652 C CA . TYR A 1 83 ? 2.665 -10.124 4.208 1.00 96.88 83 TYR A CA 1
ATOM 653 C C . TYR A 1 83 ? 3.479 -9.711 2.974 1.00 96.88 83 TYR A C 1
ATOM 655 O O . TYR A 1 83 ? 4.707 -9.795 2.967 1.00 96.88 83 TYR A O 1
ATOM 663 N N . MET A 1 84 ? 2.770 -9.139 1.988 1.00 95.69 84 MET A N 1
ATOM 664 C CA . MET A 1 84 ? 3.232 -8.790 0.631 1.00 95.69 84 MET A CA 1
ATOM 665 C C . MET A 1 84 ? 3.475 -10.014 -0.262 1.00 95.69 84 MET A C 1
ATOM 667 O O . MET A 1 84 ? 3.501 -11.144 0.211 1.00 95.69 84 MET A O 1
ATOM 671 N N . HIS A 1 85 ? 3.648 -9.795 -1.569 1.00 95.31 85 HIS A N 1
ATOM 672 C CA . HIS A 1 85 ? 3.838 -10.878 -2.550 1.00 95.31 85 HIS A CA 1
ATOM 673 C C . HIS A 1 85 ? 5.100 -11.720 -2.289 1.00 95.31 85 HIS A C 1
ATOM 675 O O . HIS A 1 85 ? 5.177 -12.871 -2.700 1.00 95.31 85 HIS A O 1
ATOM 681 N N . ASN A 1 86 ? 6.075 -11.148 -1.586 1.00 93.25 86 ASN A N 1
ATOM 682 C CA . ASN A 1 86 ? 7.370 -11.749 -1.281 1.00 93.25 86 ASN A CA 1
ATOM 683 C C . ASN A 1 86 ? 7.509 -12.196 0.186 1.00 93.25 86 ASN A C 1
ATOM 685 O O . ASN A 1 86 ? 8.575 -12.671 0.571 1.00 93.25 86 ASN A O 1
ATOM 689 N N . GLY A 1 87 ? 6.475 -12.018 1.018 1.00 95.00 87 GLY A N 1
ATOM 690 C CA . GLY A 1 87 ? 6.519 -12.399 2.432 1.00 95.00 87 GLY A CA 1
ATOM 691 C C . GLY A 1 87 ? 7.521 -11.607 3.285 1.00 95.00 87 GLY A C 1
ATOM 692 O O . GLY A 1 87 ? 7.956 -12.102 4.322 1.00 95.00 87 GLY A O 1
ATOM 693 N N . LEU A 1 88 ? 7.914 -10.394 2.875 1.00 93.81 88 LEU A N 1
ATOM 694 C CA . LEU A 1 88 ? 8.961 -9.613 3.549 1.00 93.81 88 LEU A CA 1
ATOM 695 C C . LEU A 1 88 ? 8.598 -9.201 4.987 1.00 93.81 88 LEU A C 1
ATOM 697 O O . LEU A 1 88 ? 9.486 -8.980 5.810 1.00 93.81 88 LEU A O 1
ATOM 701 N N . PHE A 1 89 ? 7.307 -9.076 5.299 1.00 96.44 89 PHE A N 1
ATOM 702 C CA . PHE A 1 89 ? 6.858 -8.559 6.590 1.00 96.44 89 PHE A CA 1
ATOM 703 C C . PHE A 1 89 ? 6.218 -9.664 7.440 1.00 96.44 89 PHE A C 1
ATOM 705 O O . PHE A 1 89 ? 5.153 -10.163 7.077 1.00 96.44 89 PHE A O 1
ATOM 712 N N . PRO A 1 90 ? 6.787 -10.016 8.606 1.00 95.94 90 PRO A N 1
ATOM 713 C CA . PRO A 1 90 ? 6.188 -11.008 9.502 1.00 95.94 90 PRO A CA 1
ATOM 714 C C . PRO A 1 90 ? 5.000 -10.455 10.310 1.00 95.94 90 PRO A C 1
ATOM 716 O O . PRO A 1 90 ? 4.204 -11.220 10.853 1.00 95.94 90 PRO A O 1
ATOM 719 N N . HIS A 1 91 ? 4.862 -9.127 10.405 1.00 95.88 91 HIS A N 1
ATOM 720 C CA . HIS A 1 91 ? 3.877 -8.454 11.258 1.00 95.88 91 HIS A CA 1
ATOM 721 C C . HIS A 1 91 ? 3.187 -7.294 10.524 1.00 95.88 91 HIS A C 1
ATOM 723 O O . HIS A 1 91 ? 3.821 -6.605 9.721 1.00 95.88 91 HIS A O 1
ATOM 729 N N . LEU A 1 92 ? 1.903 -7.050 10.834 1.00 95.69 92 LEU A N 1
ATOM 730 C CA . LEU A 1 92 ? 1.121 -5.951 10.245 1.00 95.69 92 LEU A CA 1
ATOM 731 C C . LEU A 1 92 ? 1.709 -4.578 10.574 1.00 95.69 92 LEU A C 1
ATOM 733 O O . LEU A 1 92 ? 1.677 -3.688 9.733 1.00 95.69 92 LEU A O 1
ATOM 737 N N . GLU A 1 93 ? 2.292 -4.413 11.760 1.00 96.06 93 GLU A N 1
ATOM 738 C CA . GLU A 1 93 ? 2.941 -3.163 12.159 1.00 96.06 93 GLU A CA 1
ATOM 739 C C . GLU A 1 93 ? 4.010 -2.723 11.143 1.00 96.06 93 GLU A C 1
ATOM 741 O O . GLU A 1 93 ? 4.050 -1.561 10.741 1.00 96.06 93 GLU A O 1
ATOM 746 N N . GLY A 1 94 ? 4.835 -3.660 10.660 1.00 96.88 94 GLY A N 1
ATOM 747 C CA . GLY A 1 94 ? 5.851 -3.378 9.642 1.00 96.88 94 GLY A CA 1
ATOM 748 C C . GLY A 1 94 ? 5.243 -2.930 8.312 1.00 96.88 94 GLY A C 1
ATOM 749 O O . GLY A 1 94 ? 5.761 -2.014 7.675 1.00 96.88 94 GLY A O 1
ATOM 750 N N . VAL A 1 95 ? 4.107 -3.520 7.932 1.00 97.25 95 VAL A N 1
ATOM 751 C CA . VAL A 1 95 ? 3.347 -3.118 6.741 1.00 97.25 95 VAL A CA 1
ATOM 752 C C . VAL A 1 95 ? 2.820 -1.692 6.895 1.00 97.25 95 VAL A C 1
ATOM 754 O O . VAL A 1 95 ? 3.045 -0.860 6.018 1.00 97.25 95 VAL A O 1
ATOM 757 N N . LEU A 1 96 ? 2.172 -1.386 8.024 1.00 97.62 96 LEU A N 1
ATOM 758 C CA . LEU A 1 96 ? 1.639 -0.051 8.307 1.00 97.62 96 LEU A CA 1
ATOM 759 C C . LEU A 1 96 ? 2.749 1.007 8.340 1.00 97.62 96 LEU A C 1
ATOM 761 O O . LEU A 1 96 ? 2.568 2.094 7.801 1.00 97.62 96 LEU A O 1
ATOM 765 N N . ASN A 1 97 ? 3.911 0.682 8.912 1.00 97.69 97 ASN A N 1
ATOM 766 C CA . ASN A 1 97 ? 5.074 1.569 8.919 1.00 97.69 97 ASN A CA 1
ATOM 767 C C . ASN A 1 97 ? 5.618 1.838 7.509 1.00 97.69 97 ASN A C 1
ATOM 769 O O . ASN A 1 97 ? 6.026 2.961 7.217 1.00 97.69 97 ASN A O 1
ATOM 773 N N . MET A 1 98 ? 5.610 0.838 6.624 1.00 96.88 98 MET A N 1
ATOM 774 C CA . MET A 1 98 ? 6.073 1.022 5.249 1.00 96.88 98 MET A CA 1
ATOM 775 C C . MET A 1 98 ? 5.117 1.913 4.440 1.00 96.88 98 MET A C 1
ATOM 777 O O . MET A 1 98 ? 5.575 2.803 3.722 1.00 96.88 98 MET A O 1
ATOM 781 N N . TYR A 1 99 ? 3.801 1.739 4.603 1.00 97.38 99 TYR A N 1
ATOM 782 C CA . TYR A 1 99 ? 2.811 2.633 3.990 1.00 97.38 99 TYR A CA 1
ATOM 783 C C . TYR A 1 99 ? 2.882 4.055 4.554 1.00 97.38 99 TYR A C 1
ATOM 785 O O . TYR A 1 99 ? 2.836 5.012 3.788 1.00 97.38 99 TYR A O 1
ATOM 793 N N . ASP A 1 100 ? 3.063 4.205 5.868 1.00 98.12 100 ASP A N 1
ATOM 794 C CA . ASP A 1 100 ? 3.259 5.505 6.520 1.00 98.12 100 ASP A CA 1
ATOM 795 C C . ASP A 1 100 ? 4.459 6.271 5.931 1.00 98.12 100 ASP A C 1
ATOM 797 O O . ASP A 1 100 ? 4.392 7.484 5.719 1.00 98.12 100 ASP A O 1
ATOM 801 N N . ALA A 1 101 ? 5.527 5.547 5.578 1.00 96.75 101 ALA A N 1
ATOM 802 C CA . ALA A 1 101 ? 6.711 6.086 4.914 1.00 96.75 101 ALA A CA 1
ATOM 803 C C . ALA A 1 101 ? 6.536 6.367 3.404 1.00 96.75 101 ALA A C 1
ATOM 805 O O . ALA A 1 101 ? 7.429 6.968 2.807 1.00 96.75 101 ALA A O 1
ATOM 806 N N . GLY A 1 102 ? 5.413 5.977 2.789 1.00 95.94 102 GLY A N 1
ATOM 807 C CA . GLY A 1 102 ? 5.156 6.147 1.352 1.00 95.94 102 GLY A CA 1
ATOM 808 C C . GLY A 1 102 ? 5.732 5.042 0.456 1.00 95.94 102 GLY A C 1
ATOM 809 O O . GLY A 1 102 ? 5.878 5.259 -0.746 1.00 95.94 102 GLY A O 1
ATOM 810 N N . MET A 1 103 ? 6.028 3.866 1.028 1.00 95.69 103 MET A N 1
ATOM 811 C CA . MET A 1 103 ? 6.661 2.711 0.374 1.00 95.69 103 MET A CA 1
ATOM 812 C C . MET A 1 103 ? 8.068 2.977 -0.196 1.00 95.69 103 MET A C 1
ATOM 814 O O . MET A 1 103 ? 8.594 4.090 -0.192 1.00 95.69 103 MET A O 1
ATOM 818 N N . ALA A 1 104 ? 8.725 1.913 -0.666 1.00 93.56 104 ALA A N 1
ATOM 819 C CA . ALA A 1 104 ? 10.026 2.023 -1.312 1.00 93.56 104 ALA A CA 1
ATOM 820 C C . ALA A 1 104 ? 9.893 2.717 -2.677 1.00 93.56 104 ALA A C 1
ATOM 822 O O . ALA A 1 104 ? 8.990 2.416 -3.453 1.00 93.56 104 ALA A O 1
ATOM 823 N N . ARG A 1 105 ? 10.830 3.612 -2.995 1.00 94.56 105 ARG A N 1
ATOM 824 C CA . ARG A 1 105 ? 10.964 4.255 -4.314 1.00 94.56 105 ARG A CA 1
ATOM 825 C C . ARG A 1 105 ? 12.377 4.006 -4.855 1.00 94.56 105 ARG A C 1
ATOM 827 O O . ARG A 1 105 ? 13.228 4.895 -4.760 1.00 94.56 105 ARG A O 1
ATOM 834 N N . PRO A 1 106 ? 12.686 2.770 -5.294 1.00 92.75 106 PRO A N 1
ATOM 835 C CA . PRO A 1 106 ? 14.015 2.434 -5.792 1.00 92.75 106 PRO A CA 1
ATOM 836 C C . PRO A 1 106 ? 14.330 3.254 -7.046 1.00 92.75 106 PRO A C 1
ATOM 838 O O . PRO A 1 106 ? 13.470 3.454 -7.895 1.00 92.75 106 PRO A O 1
ATOM 841 N N . LYS A 1 107 ? 15.572 3.727 -7.148 1.00 92.56 107 LYS A N 1
ATOM 842 C CA . LYS A 1 107 ? 16.079 4.415 -8.339 1.00 92.56 107 LYS A CA 1
ATOM 843 C C . LYS A 1 107 ? 16.835 3.424 -9.227 1.00 92.56 107 LYS A C 1
ATOM 845 O O . LYS A 1 107 ? 17.464 2.512 -8.673 1.00 92.56 107 LYS A O 1
ATOM 850 N N . PRO A 1 108 ? 16.810 3.599 -10.557 1.00 93.06 108 PRO A N 1
ATOM 851 C CA . PRO A 1 108 ? 17.575 2.754 -11.457 1.00 93.06 108 PRO A CA 1
ATOM 852 C C . PRO A 1 108 ? 19.069 2.884 -11.164 1.00 93.06 108 PRO A C 1
ATOM 854 O O . PRO A 1 108 ? 19.584 3.957 -10.837 1.00 93.06 108 PRO A O 1
ATOM 857 N N . ARG A 1 109 ? 19.772 1.756 -11.252 1.00 91.88 109 ARG A N 1
ATOM 858 C CA . ARG A 1 109 ? 21.237 1.741 -11.269 1.00 91.88 109 ARG A CA 1
ATOM 859 C C . ARG A 1 109 ? 21.728 2.235 -12.632 1.00 91.88 109 ARG A C 1
ATOM 861 O O . ARG A 1 109 ? 20.957 2.168 -13.584 1.00 91.88 109 ARG A O 1
ATOM 868 N N . PRO A 1 110 ? 23.007 2.633 -12.765 1.00 93.81 110 PRO A N 1
ATOM 869 C CA . PRO A 1 110 ? 23.554 3.067 -14.052 1.00 93.81 110 PRO A CA 1
ATOM 870 C C . PRO A 1 110 ? 23.319 2.072 -15.200 1.00 93.81 110 PRO A C 1
ATOM 872 O O . PRO A 1 110 ? 23.085 2.486 -16.325 1.00 93.81 110 PRO A O 1
ATOM 875 N N . GLU A 1 111 ? 23.313 0.768 -14.907 1.00 92.62 111 GLU A N 1
ATOM 876 C CA . GLU A 1 111 ? 23.051 -0.305 -15.880 1.00 92.62 111 GLU A CA 1
ATOM 877 C C . GLU A 1 111 ? 21.606 -0.336 -16.426 1.00 92.62 111 GLU A C 1
ATOM 879 O O . GLU A 1 111 ? 21.375 -0.899 -17.489 1.00 92.62 111 GLU A O 1
ATOM 884 N N . PHE A 1 112 ? 20.655 0.293 -15.726 1.00 92.94 112 PHE A N 1
ATOM 885 C CA . PHE A 1 112 ? 19.229 0.361 -16.076 1.00 92.94 112 PHE A CA 1
ATOM 886 C C . PHE A 1 112 ? 18.726 1.809 -16.205 1.00 92.94 112 PHE A C 1
ATOM 888 O O . PHE A 1 112 ? 17.526 2.043 -16.100 1.00 92.94 112 PHE A O 1
ATOM 895 N N . ALA A 1 113 ? 19.620 2.794 -16.356 1.00 90.69 113 ALA A N 1
ATOM 896 C CA . ALA A 1 113 ? 19.254 4.214 -16.318 1.00 90.69 113 ALA A CA 1
ATOM 897 C C . ALA A 1 113 ? 18.211 4.592 -17.385 1.00 90.69 113 ALA A C 1
ATOM 899 O O . ALA A 1 113 ? 17.301 5.362 -17.092 1.00 90.69 113 ALA A O 1
ATOM 900 N N . ASP A 1 114 ? 18.326 3.988 -18.569 1.00 92.06 114 ASP A N 1
ATOM 901 C CA . ASP A 1 114 ? 17.448 4.211 -19.722 1.00 92.06 114 ASP A CA 1
ATOM 902 C C . ASP A 1 114 ? 16.581 2.977 -20.042 1.00 92.06 114 ASP A C 1
ATOM 904 O O . ASP A 1 114 ? 16.102 2.822 -21.166 1.00 92.06 114 ASP A O 1
ATOM 908 N N . ASP A 1 115 ? 16.412 2.055 -19.086 1.00 93.75 115 ASP A N 1
ATOM 909 C CA . ASP A 1 115 ? 15.614 0.845 -19.295 1.00 93.75 115 ASP A CA 1
ATOM 910 C C . ASP A 1 115 ? 14.111 1.178 -19.215 1.00 93.75 115 ASP A C 1
ATOM 912 O O . ASP A 1 115 ? 13.623 1.517 -18.132 1.00 93.75 115 ASP A O 1
ATOM 916 N N . PRO A 1 116 ? 13.344 1.056 -20.319 1.00 90.75 116 PRO A N 1
ATOM 917 C CA . PRO A 1 116 ? 11.915 1.369 -20.329 1.00 90.75 116 PRO A CA 1
ATOM 918 C C . PRO A 1 116 ? 11.078 0.412 -19.472 1.00 90.75 116 PRO A C 1
ATOM 920 O O . PRO A 1 116 ? 9.906 0.685 -19.224 1.00 90.75 116 PRO A O 1
ATOM 923 N N . LEU A 1 117 ? 11.648 -0.718 -19.043 1.00 93.94 117 LEU A N 1
ATOM 924 C CA . LEU A 1 117 ? 10.996 -1.662 -18.141 1.00 93.94 117 LEU A CA 1
ATOM 925 C C . LEU A 1 117 ? 11.278 -1.360 -16.670 1.00 93.94 117 LEU A C 1
ATOM 927 O O . LEU A 1 117 ? 10.726 -2.055 -15.815 1.00 93.94 117 LEU A O 1
ATOM 931 N N . PHE A 1 118 ? 12.132 -0.377 -16.347 1.00 95.12 118 PHE A N 1
ATOM 932 C CA . PHE A 1 118 ? 12.416 -0.061 -14.954 1.00 95.12 118 PHE A CA 1
ATOM 933 C C . PHE A 1 118 ? 11.133 0.425 -14.263 1.00 95.12 118 PHE A C 1
ATOM 935 O O . PHE A 1 118 ? 10.579 1.460 -14.633 1.00 95.12 118 PHE A O 1
ATOM 942 N N . PRO A 1 119 ? 10.634 -0.306 -13.257 1.00 93.81 119 PRO A N 1
ATOM 943 C CA . PRO A 1 119 ? 9.293 -0.061 -12.771 1.00 93.81 119 PRO A CA 1
ATOM 944 C C . PRO A 1 119 ? 9.232 1.045 -11.720 1.00 93.81 119 PRO A C 1
ATOM 946 O O . PRO A 1 119 ? 10.038 1.103 -10.786 1.00 93.81 119 PRO A O 1
ATOM 949 N N . GLU A 1 120 ? 8.193 1.867 -11.812 1.00 92.56 120 GLU A N 1
ATOM 950 C CA . GLU A 1 120 ? 7.969 2.978 -10.895 1.00 92.56 120 GLU A CA 1
ATOM 951 C C . GLU A 1 120 ? 6.940 2.637 -9.813 1.00 92.56 120 GLU A C 1
ATOM 953 O O . GLU A 1 120 ? 5.930 1.966 -10.038 1.00 92.56 120 GLU A O 1
ATOM 958 N N . THR A 1 121 ? 7.198 3.107 -8.595 1.00 95.25 121 THR A N 1
ATOM 959 C CA . THR A 1 121 ? 6.244 2.997 -7.488 1.00 95.25 121 THR A CA 1
ATOM 960 C C . THR A 1 121 ? 5.054 3.919 -7.735 1.00 95.25 121 THR A C 1
ATOM 962 O O . THR A 1 121 ? 5.243 5.094 -8.046 1.00 95.25 121 THR A O 1
ATOM 965 N N . SER A 1 122 ? 3.838 3.412 -7.512 1.00 94.62 122 SER A N 1
ATOM 966 C CA . SER A 1 122 ? 2.590 4.154 -7.723 1.00 94.62 122 SER A CA 1
ATOM 967 C C . SER A 1 122 ? 2.594 5.527 -7.040 1.00 94.62 122 SER A C 1
ATOM 969 O O . SER A 1 122 ? 2.930 5.661 -5.860 1.00 94.62 122 SER A O 1
ATOM 971 N N . GLU A 1 123 ? 2.158 6.553 -7.768 1.00 94.06 123 GLU A N 1
ATOM 972 C CA . GLU A 1 123 ? 2.041 7.929 -7.270 1.00 94.06 123 GLU A CA 1
ATOM 973 C C . GLU A 1 123 ? 1.018 8.077 -6.138 1.00 94.06 123 GLU A C 1
ATOM 975 O O . GLU A 1 123 ? 1.127 8.988 -5.320 1.00 94.06 123 GLU A O 1
ATOM 980 N N . LEU A 1 124 ? 0.067 7.141 -6.039 1.00 93.12 124 LEU A N 1
ATOM 981 C CA . LEU A 1 124 ? -0.931 7.100 -4.966 1.00 93.12 124 LEU A CA 1
ATOM 982 C C . LEU A 1 124 ? -0.297 6.898 -3.579 1.00 93.12 124 LEU A C 1
ATOM 984 O O . LEU A 1 124 ? -0.928 7.186 -2.560 1.00 93.12 124 LEU A O 1
ATOM 988 N N . LEU A 1 125 ? 0.939 6.390 -3.535 1.00 94.81 125 LEU A N 1
ATOM 989 C CA . LEU A 1 125 ? 1.684 6.130 -2.311 1.00 94.81 125 LEU A CA 1
ATOM 990 C C . LEU A 1 125 ? 2.463 7.376 -1.898 1.00 94.81 125 LEU A C 1
ATOM 992 O O . LEU A 1 125 ? 3.521 7.703 -2.448 1.00 94.81 125 LEU A O 1
ATOM 996 N N . VAL A 1 126 ? 1.927 8.052 -0.888 1.00 95.19 126 VAL A N 1
ATOM 997 C CA . VAL A 1 126 ? 2.497 9.256 -0.282 1.00 95.19 126 VAL A CA 1
ATOM 998 C C . VAL A 1 126 ? 2.787 9.015 1.194 1.00 95.19 126 VAL A C 1
ATOM 1000 O O . VAL A 1 126 ? 2.211 8.126 1.817 1.00 95.19 126 VAL A O 1
ATOM 1003 N N . LYS A 1 127 ? 3.678 9.821 1.770 1.00 96.62 127 LYS A N 1
ATOM 1004 C CA . LYS A 1 127 ? 3.952 9.783 3.207 1.00 96.62 127 LYS A CA 1
ATOM 1005 C C . LYS A 1 127 ? 2.714 10.236 3.986 1.00 96.62 127 LYS A C 1
ATOM 1007 O O . LYS A 1 127 ? 2.196 11.321 3.731 1.00 96.62 127 LYS A O 1
ATOM 1012 N N . LEU A 1 128 ? 2.280 9.436 4.958 1.00 96.06 128 LEU A N 1
ATOM 1013 C CA . LEU A 1 128 ? 1.002 9.637 5.660 1.00 96.06 128 LEU A CA 1
ATOM 1014 C C . LEU A 1 128 ? 1.159 10.360 7.009 1.00 96.06 128 LEU A C 1
ATOM 1016 O O . LEU A 1 128 ? 0.214 10.983 7.493 1.00 96.06 128 LEU A O 1
ATOM 1020 N N . SER A 1 129 ? 2.359 10.319 7.603 1.00 96.25 129 SER A N 1
ATOM 1021 C CA . SER A 1 129 ? 2.671 10.940 8.904 1.00 96.25 129 SER A CA 1
ATOM 1022 C C . SER A 1 129 ? 1.685 10.519 10.006 1.00 96.25 129 SER A C 1
ATOM 1024 O O . SER A 1 129 ? 1.075 11.343 10.700 1.00 96.25 129 SER A O 1
ATOM 1026 N N . LEU A 1 130 ? 1.500 9.206 10.129 1.00 97.69 130 LEU A N 1
ATOM 1027 C CA . LEU A 1 130 ? 0.650 8.563 11.119 1.00 97.69 130 LEU A CA 1
ATOM 1028 C C . LEU A 1 130 ? 1.375 8.455 12.462 1.00 97.69 130 LEU A C 1
ATOM 1030 O O . LEU A 1 130 ? 2.509 7.987 12.577 1.00 97.69 130 LEU A O 1
ATOM 1034 N N . THR A 1 131 ? 0.678 8.840 13.521 1.00 98.19 131 THR A N 1
ATOM 1035 C CA . THR A 1 131 ? 1.129 8.625 14.894 1.00 98.19 131 THR A CA 1
ATOM 1036 C C . THR A 1 131 ? 1.068 7.139 15.260 1.00 98.19 131 THR A C 1
ATOM 1038 O O . THR A 1 131 ? 0.356 6.341 14.645 1.00 98.19 131 THR A O 1
ATOM 1041 N N . GLY A 1 132 ? 1.778 6.743 16.320 1.00 97.81 132 GLY A N 1
ATOM 1042 C CA . GLY A 1 132 ? 1.699 5.370 16.830 1.00 97.81 132 GLY A CA 1
ATOM 1043 C C . GLY A 1 132 ? 0.284 4.969 17.268 1.00 97.81 132 GLY A C 1
ATOM 1044 O O . GLY A 1 132 ? -0.101 3.817 17.100 1.00 97.81 132 GLY A O 1
ATOM 1045 N N . ALA A 1 133 ? -0.510 5.912 17.786 1.00 98.12 133 ALA A N 1
ATOM 1046 C CA . ALA A 1 133 ? -1.903 5.663 18.155 1.00 98.12 133 ALA A CA 1
ATOM 1047 C C . ALA A 1 133 ? -2.789 5.419 16.925 1.00 98.12 133 ALA A C 1
ATOM 1049 O O . ALA A 1 133 ? -3.560 4.466 16.913 1.00 98.12 133 ALA A O 1
ATOM 1050 N N . GLU A 1 134 ? -2.617 6.212 15.865 1.00 98.44 134 GLU A N 1
ATOM 1051 C CA . GLU A 1 134 ? -3.345 6.025 14.604 1.00 98.44 134 GLU A CA 1
ATOM 1052 C C . GLU A 1 134 ? -3.015 4.676 13.951 1.00 98.44 134 GLU A C 1
ATOM 1054 O O . GLU A 1 134 ? -3.911 3.987 13.467 1.00 98.44 134 GLU A O 1
ATOM 1059 N N . LYS A 1 135 ? -1.745 4.252 13.989 1.00 98.38 135 LYS A N 1
ATOM 1060 C CA . LYS A 1 135 ? -1.339 2.932 13.478 1.00 98.38 135 LYS A CA 1
ATOM 1061 C C . LYS A 1 135 ? -1.959 1.781 14.272 1.00 98.38 135 LYS A C 1
ATOM 1063 O O . LYS A 1 135 ? -2.446 0.830 13.664 1.00 98.38 135 LYS A O 1
ATOM 1068 N N . ARG A 1 136 ? -2.019 1.881 15.605 1.00 97.81 136 ARG A N 1
ATOM 1069 C CA . ARG A 1 136 ? -2.719 0.885 16.440 1.00 97.81 136 ARG A CA 1
ATOM 1070 C C . ARG A 1 136 ? -4.215 0.831 16.145 1.00 97.81 136 ARG A C 1
ATOM 1072 O O . ARG A 1 136 ? -4.757 -0.262 16.017 1.00 97.81 136 ARG A O 1
ATOM 1079 N N . ALA A 1 137 ? -4.852 1.983 15.949 1.00 98.06 137 ALA A N 1
ATOM 1080 C CA . ALA A 1 137 ? -6.258 2.050 15.570 1.00 98.06 137 ALA A CA 1
ATOM 1081 C C . ALA A 1 137 ? -6.523 1.380 14.213 1.00 98.06 137 ALA A C 1
ATOM 1083 O O . ALA A 1 137 ? -7.442 0.569 14.087 1.00 98.06 137 ALA A O 1
ATOM 1084 N N . LEU A 1 138 ? -5.679 1.644 13.208 1.00 97.94 138 LEU A N 1
ATOM 1085 C CA . LEU A 1 138 ? -5.734 0.957 11.911 1.00 97.94 138 LEU A CA 1
ATOM 1086 C C . LEU A 1 138 ? -5.585 -0.562 12.066 1.00 97.94 138 LEU A C 1
ATOM 1088 O O . LEU A 1 138 ? -6.358 -1.317 11.479 1.00 97.94 138 LEU A O 1
ATOM 1092 N N . GLU A 1 139 ? -4.638 -1.026 12.881 1.00 96.88 139 GLU A N 1
ATOM 1093 C CA . GLU A 1 139 ? -4.482 -2.458 13.147 1.00 96.88 139 GLU A CA 1
ATOM 1094 C C . GLU A 1 139 ? -5.712 -3.052 13.855 1.00 96.88 139 GLU A C 1
ATOM 1096 O O . GLU A 1 139 ? -6.179 -4.129 13.476 1.00 96.88 139 GLU A O 1
ATOM 1101 N N . ALA A 1 140 ? -6.283 -2.350 14.840 1.00 95.81 140 ALA A N 1
ATOM 1102 C CA . ALA A 1 140 ? -7.510 -2.763 15.520 1.00 95.81 140 ALA A CA 1
ATOM 1103 C C . ALA A 1 140 ? -8.677 -2.917 14.531 1.00 95.81 140 ALA A C 1
ATOM 1105 O O . ALA A 1 140 ? -9.423 -3.900 14.595 1.00 95.81 140 ALA A O 1
ATOM 1106 N N . PHE A 1 141 ? -8.786 -2.004 13.561 1.00 95.75 141 PHE A N 1
ATOM 1107 C CA . PHE A 1 141 ? -9.743 -2.123 12.467 1.00 95.75 141 PHE A CA 1
ATOM 1108 C C . PHE A 1 141 ? -9.491 -3.373 11.606 1.00 95.75 141 PHE A C 1
ATOM 1110 O O . PHE A 1 141 ? -10.410 -4.176 11.430 1.00 95.75 141 PHE A O 1
ATOM 1117 N N . LEU A 1 142 ? -8.262 -3.597 11.128 1.00 95.50 142 LEU A N 1
ATOM 1118 C CA . LEU A 1 142 ? -7.929 -4.774 10.306 1.00 95.50 142 LEU A CA 1
ATOM 1119 C C . LEU A 1 142 ? -8.209 -6.100 11.034 1.00 95.50 142 LEU A C 1
ATOM 1121 O O . LEU A 1 142 ? -8.680 -7.069 10.434 1.00 95.50 142 LEU A O 1
ATOM 1125 N N . ARG A 1 143 ? -7.982 -6.134 12.350 1.00 93.38 143 ARG A N 1
ATOM 1126 C CA . ARG A 1 143 ? -8.333 -7.279 13.200 1.00 93.38 143 ARG A CA 1
ATOM 1127 C C . ARG A 1 143 ? -9.842 -7.485 13.305 1.00 93.38 143 ARG A C 1
ATOM 1129 O O . ARG A 1 143 ? -10.284 -8.625 13.280 1.00 93.38 143 ARG A O 1
ATOM 1136 N N . SER A 1 144 ? -10.633 -6.416 13.376 1.00 91.69 144 SER A N 1
ATOM 1137 C CA . SER A 1 144 ? -12.098 -6.515 13.482 1.00 91.69 144 SER A CA 1
ATOM 1138 C C . SER A 1 144 ? -12.781 -7.070 12.222 1.00 91.69 144 SER A C 1
ATOM 1140 O O . SER A 1 144 ? -13.842 -7.685 12.321 1.00 91.69 144 SER A O 1
ATOM 1142 N N . ILE A 1 145 ? -12.166 -6.895 11.044 1.00 90.81 145 ILE A N 1
ATOM 1143 C CA . ILE A 1 145 ? -12.640 -7.456 9.763 1.00 90.81 145 ILE A CA 1
ATOM 1144 C C . ILE A 1 145 ? -12.020 -8.825 9.440 1.00 90.81 145 ILE A C 1
ATOM 1146 O O . ILE A 1 145 ? -12.212 -9.349 8.341 1.00 90.81 145 ILE A O 1
ATOM 1150 N N . SER A 1 146 ? -11.275 -9.392 10.390 1.00 89.56 146 SER A N 1
ATOM 1151 C CA . SER A 1 146 ? -10.677 -10.719 10.305 1.00 89.56 146 SER A CA 1
ATOM 1152 C C . SER A 1 146 ? -11.414 -11.656 11.259 1.00 89.56 146 SER A C 1
ATOM 1154 O O . SER A 1 146 ? -11.447 -11.431 12.470 1.00 89.56 146 SER A O 1
ATOM 1156 N N . LEU A 1 147 ? -12.042 -12.699 10.726 1.00 76.94 147 LEU A N 1
ATOM 1157 C CA . LEU A 1 147 ? -12.767 -13.682 11.512 1.00 76.94 147 LEU A CA 1
ATOM 1158 C C . LEU A 1 147 ? -11.767 -14.488 12.351 1.00 76.94 147 LEU A C 1
ATOM 1160 O O . LEU A 1 147 ? -10.921 -15.217 11.835 1.00 76.94 147 LEU A O 1
ATOM 1164 N N . LEU A 1 148 ? -11.900 -14.404 13.672 1.00 63.34 148 LEU A N 1
ATOM 1165 C CA . LEU A 1 148 ? -11.268 -15.345 14.590 1.00 63.34 148 LEU A CA 1
ATOM 1166 C C . LEU A 1 148 ? -11.985 -16.702 14.475 1.00 63.34 148 LEU A C 1
ATOM 1168 O O . LEU A 1 148 ? -12.856 -17.026 15.275 1.00 63.34 148 LEU A O 1
ATOM 1172 N N . LEU A 1 149 ? -11.639 -17.503 13.465 1.00 55.75 149 LEU A N 1
ATOM 1173 C CA . LEU A 1 149 ? -11.889 -18.952 13.520 1.00 55.75 149 LEU A CA 1
ATOM 1174 C C . LEU A 1 149 ? -10.790 -19.672 14.307 1.00 55.75 149 LEU A C 1
ATOM 1176 O O . LEU A 1 149 ? -11.023 -20.743 14.858 1.00 55.75 149 LEU A O 1
ATOM 1180 N N . PHE A 1 150 ? -9.616 -19.051 14.427 1.00 47.62 150 PHE A N 1
ATOM 1181 C CA . PHE A 1 150 ? -8.516 -19.541 15.245 1.00 47.62 150 PHE A CA 1
ATOM 1182 C C . PHE A 1 150 ? -8.484 -18.779 16.566 1.00 47.62 150 PHE A C 1
ATOM 1184 O O . PHE A 1 150 ? -7.901 -17.702 16.669 1.00 47.62 150 PHE A O 1
ATOM 1191 N N . GLY A 1 151 ? -9.176 -19.334 17.565 1.00 40.25 151 GLY A N 1
ATOM 1192 C CA . GLY A 1 151 ? -9.224 -18.831 18.933 1.00 40.25 151 GLY A CA 1
ATOM 1193 C C . GLY A 1 151 ? -7.827 -18.613 19.507 1.00 40.25 151 GLY A C 1
ATOM 1194 O O . GLY A 1 151 ? -7.147 -19.562 19.886 1.00 40.25 151 GLY A O 1
ATOM 1195 N N . TRP A 1 152 ? -7.417 -17.352 19.603 1.00 36.84 152 TRP A N 1
ATOM 1196 C CA . TRP A 1 152 ? -6.295 -16.945 20.437 1.00 36.84 152 TRP A CA 1
ATOM 1197 C C . TRP A 1 152 ? -6.836 -16.761 21.865 1.00 36.84 152 TRP A C 1
ATOM 1199 O O . TRP A 1 152 ? -7.647 -15.854 22.084 1.00 36.84 152 TRP A O 1
ATOM 1209 N N . PRO A 1 153 ? -6.457 -17.598 22.849 1.00 40.12 153 PRO A N 1
ATOM 1210 C CA . PRO A 1 153 ? -6.886 -17.413 24.230 1.00 40.12 153 PRO A CA 1
ATOM 1211 C C . PRO A 1 153 ? -6.108 -16.233 24.811 1.00 40.12 153 PRO A C 1
ATOM 1213 O O . PRO A 1 153 ? -4.981 -16.394 25.268 1.00 40.12 153 PRO A O 1
ATOM 1216 N N . GLY A 1 154 ? -6.644 -15.017 24.725 1.00 48.78 154 GLY A N 1
ATOM 1217 C CA . GLY A 1 154 ? -5.848 -13.888 25.199 1.00 48.78 154 GLY A CA 1
ATOM 1218 C C . GLY A 1 154 ? -6.403 -12.492 25.026 1.00 48.78 154 GLY A C 1
ATOM 1219 O O . GLY A 1 154 ? -5.603 -11.586 24.839 1.00 48.78 154 GLY A O 1
ATOM 1220 N N . ARG A 1 155 ? -7.720 -12.281 25.095 1.00 45.31 155 ARG A N 1
ATOM 1221 C CA . ARG A 1 155 ? -8.276 -10.974 25.492 1.00 45.31 155 ARG A CA 1
ATOM 1222 C C . ARG A 1 155 ? -9.522 -11.218 26.328 1.00 45.31 155 ARG A C 1
ATOM 1224 O O . ARG A 1 155 ? -10.625 -11.338 25.808 1.00 45.31 155 ARG A O 1
ATOM 1231 N N . SER A 1 156 ? -9.320 -11.332 27.635 1.00 40.16 156 SER A N 1
ATOM 1232 C CA . SER A 1 156 ? -10.384 -11.109 28.602 1.00 40.16 156 SER A CA 1
ATOM 1233 C C . SER A 1 156 ? -10.954 -9.716 28.353 1.00 40.16 156 SER A C 1
ATOM 1235 O O . SER A 1 156 ? -10.228 -8.723 28.433 1.00 40.16 156 SER A O 1
ATOM 1237 N N . CYS A 1 157 ? -12.244 -9.656 28.034 1.00 38.12 157 CYS A N 1
ATOM 1238 C CA . CYS A 1 157 ? -13.050 -8.460 28.196 1.00 38.12 157 CYS A CA 1
ATOM 1239 C C . CYS A 1 157 ? -12.823 -7.923 29.613 1.00 38.12 157 CYS A C 1
ATOM 1241 O O . CYS A 1 157 ? -13.331 -8.491 30.575 1.00 38.12 157 CYS A O 1
ATOM 1243 N N . LEU A 1 158 ? -12.069 -6.836 29.756 1.00 39.81 158 LEU A N 1
ATOM 1244 C CA . LEU A 1 158 ? -12.245 -5.966 30.909 1.00 39.81 158 LEU A CA 1
ATOM 1245 C C . LEU A 1 158 ? -13.493 -5.143 30.613 1.00 39.81 158 LEU A C 1
ATOM 1247 O O . LEU A 1 158 ? -13.434 -4.066 30.026 1.00 39.81 158 LEU A O 1
ATOM 1251 N N . SER A 1 159 ? -14.636 -5.743 30.935 1.00 42.62 159 SER A N 1
ATOM 1252 C CA . SER A 1 159 ? -15.886 -5.026 31.099 1.00 42.62 159 SER A CA 1
ATOM 1253 C C . SER A 1 159 ? -15.729 -4.027 32.240 1.00 42.62 159 SER A C 1
ATOM 1255 O O . SER A 1 159 ? -15.205 -4.347 33.308 1.00 42.62 159 SER A O 1
ATOM 1257 N N . GLU A 1 160 ? -16.203 -2.824 31.961 1.00 44.38 160 GLU A N 1
ATOM 1258 C CA . GLU A 1 160 ? -16.536 -1.742 32.874 1.00 44.38 160 GLU A CA 1
ATOM 1259 C C . GLU A 1 160 ? -16.792 -2.185 34.322 1.00 44.38 160 GLU A C 1
ATOM 1261 O O . GLU A 1 160 ? -17.668 -2.999 34.605 1.00 44.38 160 GLU A O 1
ATOM 1266 N N . THR A 1 161 ? -16.094 -1.562 35.268 1.00 37.19 161 THR A N 1
ATOM 1267 C CA . THR A 1 161 ? -16.595 -1.437 36.639 1.00 37.19 161 THR A CA 1
ATOM 1268 C C . THR A 1 161 ? -16.814 0.039 36.915 1.00 37.19 161 THR A C 1
ATOM 1270 O O . THR A 1 161 ? -15.899 0.789 37.250 1.00 37.19 161 THR A O 1
ATOM 1273 N N . ARG A 1 162 ? -18.059 0.474 36.723 1.00 43.88 162 ARG A N 1
ATOM 1274 C CA . ARG A 1 162 ? -18.568 1.732 37.258 1.00 43.88 162 ARG A CA 1
ATOM 1275 C C . ARG A 1 162 ? -19.274 1.450 38.588 1.00 43.88 162 ARG A C 1
ATOM 1277 O O . ARG A 1 162 ? -20.212 0.668 38.631 1.00 43.88 162 ARG A O 1
ATOM 1284 N N . VAL A 1 163 ? -18.832 2.203 39.599 1.00 37.12 163 VAL A N 1
ATOM 1285 C CA . VAL A 1 163 ? -19.509 2.597 40.852 1.00 37.12 163 VAL A CA 1
ATOM 1286 C C . VAL A 1 163 ? -19.676 1.533 41.945 1.00 37.12 163 VAL A C 1
ATOM 1288 O O . VAL A 1 163 ? -20.475 0.621 41.808 1.00 37.12 163 VAL A O 1
ATOM 1291 N N . ALA A 1 164 ? -19.035 1.761 43.102 1.00 33.69 164 ALA A N 1
ATOM 1292 C CA . ALA A 1 164 ? -19.741 1.984 44.374 1.00 33.69 164 ALA A CA 1
ATOM 1293 C C . ALA A 1 164 ? -18.781 2.260 45.550 1.00 33.69 164 ALA A C 1
ATOM 1295 O O . ALA A 1 164 ? -18.028 1.395 45.971 1.00 33.69 164 ALA A O 1
ATOM 1296 N N . VAL A 1 165 ? -18.912 3.479 46.084 1.00 38.62 165 VAL A N 1
ATOM 1297 C CA . VAL A 1 165 ? -18.912 3.846 47.513 1.00 38.62 165 VAL A CA 1
ATOM 1298 C C . VAL A 1 165 ? -17.641 3.586 48.337 1.00 38.62 165 VAL A C 1
ATOM 1300 O O . VAL A 1 165 ? -17.191 2.470 48.564 1.00 38.62 165 VAL A O 1
ATOM 1303 N N . GLY A 1 166 ? -17.091 4.692 48.842 1.00 43.91 166 GLY A N 1
ATOM 1304 C CA . GLY A 1 166 ? -15.867 4.731 49.619 1.00 43.91 166 GLY A CA 1
ATOM 1305 C C . GLY A 1 166 ? -15.924 4.026 50.971 1.00 43.91 166 GLY A C 1
ATOM 1306 O O . GLY A 1 166 ? -16.933 4.014 51.671 1.00 43.91 166 GLY A O 1
ATOM 1307 N N . VAL A 1 167 ? -14.748 3.559 51.377 1.00 37.56 167 VAL A N 1
ATOM 1308 C CA . VAL A 1 167 ? -14.400 3.300 52.770 1.00 37.56 167 VAL A CA 1
ATOM 1309 C C . VAL A 1 167 ? -13.129 4.095 53.055 1.00 37.56 167 VAL A C 1
ATOM 1311 O O . VAL A 1 167 ? -12.074 3.854 52.472 1.00 37.56 167 VAL A O 1
ATOM 1314 N N . LYS A 1 168 ? -13.258 5.103 53.926 1.00 38.06 168 LYS A N 1
ATOM 1315 C CA . LYS A 1 168 ? -12.142 5.863 54.498 1.00 38.06 168 LYS A CA 1
ATOM 1316 C C . LYS A 1 168 ? -11.228 4.898 55.251 1.00 38.06 168 LYS A C 1
ATOM 1318 O O . LYS A 1 168 ? -11.621 4.346 56.274 1.00 38.06 168 LYS A O 1
ATOM 1323 N N . MET A 1 169 ? -9.998 4.749 54.782 1.00 32.19 169 MET A N 1
ATOM 1324 C CA . MET A 1 169 ? -8.934 4.077 55.519 1.00 32.19 169 MET A CA 1
ATOM 1325 C C . MET A 1 169 ? -8.403 5.062 56.569 1.00 32.19 169 MET A C 1
ATOM 1327 O O . MET A 1 169 ? -7.608 5.950 56.268 1.00 32.19 169 MET A O 1
ATOM 1331 N N . THR A 1 170 ? -8.904 4.979 57.801 1.00 38.28 170 THR A N 1
ATOM 1332 C CA . THR A 1 170 ? -8.336 5.739 58.921 1.00 38.28 170 THR A CA 1
ATOM 1333 C C . THR A 1 170 ? -7.014 5.096 59.325 1.00 38.28 170 THR A C 1
ATOM 1335 O O . THR A 1 170 ? -6.994 4.014 59.908 1.00 38.28 170 THR A O 1
ATOM 1338 N N . CYS A 1 171 ? -5.910 5.768 59.005 1.00 30.86 171 CYS A N 1
ATOM 1339 C CA . CYS A 1 171 ? -4.578 5.437 59.494 1.00 30.86 171 CYS A CA 1
ATOM 1340 C C . CYS A 1 171 ? -4.515 5.762 60.996 1.00 30.86 171 CYS A C 1
ATOM 1342 O O . CYS A 1 171 ? -4.662 6.920 61.392 1.00 30.86 171 CYS A O 1
ATOM 1344 N N . ARG A 1 172 ? -4.358 4.740 61.845 1.00 36.00 172 ARG A N 1
ATOM 1345 C CA . ARG A 1 172 ? -4.148 4.913 63.288 1.00 36.00 172 ARG A CA 1
ATOM 1346 C C . ARG A 1 172 ? -2.652 5.104 63.542 1.00 36.00 172 ARG A C 1
ATOM 1348 O O . ARG A 1 172 ? -1.860 4.191 63.346 1.00 36.00 172 ARG A O 1
ATOM 1355 N N . TYR A 1 173 ? -2.303 6.312 63.962 1.00 36.44 173 TYR A N 1
ATOM 1356 C CA . TYR A 1 173 ? -0.993 6.730 64.453 1.00 36.44 173 TYR A CA 1
ATOM 1357 C C . TYR A 1 173 ? -0.800 6.246 65.904 1.00 36.44 173 TYR A C 1
ATOM 1359 O O . TYR A 1 173 ? -1.686 6.458 66.733 1.00 36.44 173 TYR A O 1
ATOM 1367 N N . ILE A 1 174 ? 0.334 5.605 66.214 1.00 40.72 174 ILE A N 1
ATOM 1368 C CA . ILE A 1 174 ? 0.759 5.242 67.581 1.00 40.72 174 ILE A CA 1
ATOM 1369 C C . ILE A 1 174 ? 2.138 5.892 67.830 1.00 40.72 174 ILE A C 1
ATOM 1371 O O . ILE A 1 174 ? 3.068 5.568 67.090 1.00 40.72 174 ILE A O 1
ATOM 1375 N N . PRO A 1 175 ? 2.298 6.809 68.810 1.00 43.44 175 PRO A N 1
ATOM 1376 C CA . PRO A 1 175 ? 3.563 7.498 69.084 1.00 43.44 175 PRO A CA 1
ATOM 1377 C C . PRO A 1 175 ? 4.347 6.926 70.283 1.00 43.44 175 PRO A C 1
ATOM 1379 O O . PRO A 1 175 ? 3.764 6.379 71.215 1.00 43.44 175 PRO A O 1
ATOM 1382 N N . GLY A 1 176 ? 5.668 7.163 70.278 1.00 32.66 176 GLY A N 1
ATOM 1383 C CA . GLY A 1 176 ? 6.640 6.855 71.346 1.00 32.66 176 GLY A CA 1
ATOM 1384 C C . GLY A 1 176 ? 7.560 5.707 70.920 1.00 32.66 176 GLY A C 1
ATOM 1385 O O . GLY A 1 176 ? 7.083 4.607 70.696 1.00 32.66 176 GLY A O 1
ATOM 1386 N N . VAL A 1 177 ? 8.865 5.878 70.688 1.00 37.75 177 VAL A N 1
ATOM 1387 C CA . VAL A 1 177 ? 9.894 6.361 71.623 1.00 37.75 177 VAL A CA 1
ATOM 1388 C C . VAL A 1 177 ? 11.035 7.057 70.848 1.00 37.75 177 VAL A C 1
ATOM 1390 O O . VAL A 1 177 ? 11.486 6.565 69.816 1.00 37.75 177 VAL A O 1
ATOM 1393 N N . LEU A 1 178 ? 11.484 8.212 71.355 1.00 36.88 178 LEU A N 1
ATOM 1394 C CA . LEU A 1 178 ? 12.684 8.954 70.939 1.00 36.88 178 LEU A CA 1
ATOM 1395 C C . LEU A 1 178 ? 13.976 8.259 71.412 1.00 36.88 178 LEU A C 1
ATOM 1397 O O . LEU A 1 178 ? 14.004 7.766 72.535 1.00 36.88 178 LEU A O 1
ATOM 1401 N N . GLY A 1 179 ? 15.084 8.390 70.664 1.00 31.08 179 GLY A N 1
ATOM 1402 C CA . GLY A 1 179 ? 16.418 8.391 71.294 1.00 31.08 179 GLY A CA 1
ATOM 1403 C C . GLY A 1 179 ? 17.613 7.878 70.482 1.00 31.08 179 GLY A C 1
ATOM 1404 O O . GLY A 1 179 ? 18.000 6.728 70.611 1.00 31.08 179 GLY A O 1
ATOM 1405 N N . SER A 1 180 ? 18.205 8.778 69.694 1.00 34.97 180 SER A N 1
ATOM 1406 C CA . SER A 1 180 ? 19.631 8.960 69.353 1.00 34.97 180 SER A CA 1
ATOM 1407 C C . SER A 1 180 ? 20.732 7.943 69.752 1.00 34.97 180 SER A C 1
ATOM 1409 O O . SER A 1 180 ? 20.995 7.712 70.925 1.00 34.97 180 SER A O 1
ATOM 1411 N N . ALA A 1 181 ? 21.536 7.630 68.723 1.00 35.03 181 ALA A N 1
ATOM 1412 C CA . ALA A 1 181 ? 23.005 7.758 68.626 1.00 35.03 181 ALA A CA 1
ATOM 1413 C C . ALA A 1 181 ? 23.980 6.663 69.133 1.00 35.03 181 ALA A C 1
ATOM 1415 O O . ALA A 1 181 ? 24.048 6.322 70.304 1.00 35.03 181 ALA A O 1
ATOM 1416 N N . CYS A 1 182 ? 24.878 6.316 68.191 1.00 31.30 182 CYS A N 1
ATOM 1417 C CA . CYS A 1 182 ? 26.279 5.881 68.316 1.00 31.30 182 CYS A CA 1
ATOM 1418 C C . CYS A 1 182 ? 26.616 4.560 69.029 1.00 31.30 182 CYS A C 1
ATOM 1420 O O . CYS A 1 182 ? 26.659 4.508 70.247 1.00 31.30 182 CYS A O 1
ATOM 1422 N N . PHE A 1 183 ? 27.133 3.584 68.268 1.00 32.12 183 PHE A N 1
ATOM 1423 C CA . PHE A 1 183 ? 28.555 3.212 68.360 1.00 32.12 183 PHE A CA 1
ATOM 1424 C C . PHE A 1 183 ? 29.021 2.438 67.111 1.00 32.12 183 PHE A C 1
ATOM 1426 O O . PHE A 1 183 ? 28.355 1.524 66.631 1.00 32.12 183 PHE A O 1
ATOM 1433 N N . LYS A 1 184 ? 30.182 2.833 66.577 1.00 34.25 184 LYS A N 1
ATOM 1434 C CA . LYS A 1 184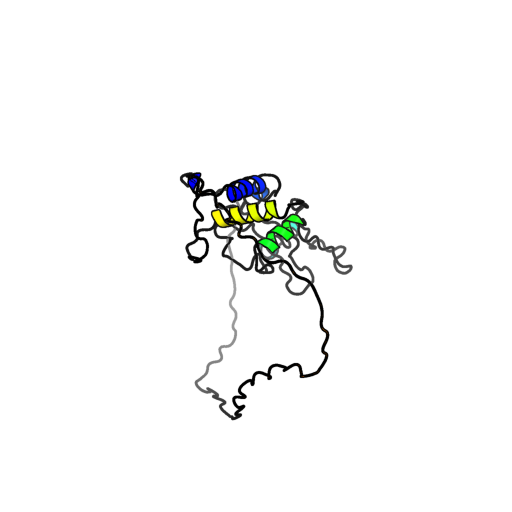 ? 30.954 2.110 65.555 1.00 34.25 184 LYS A CA 1
ATOM 1435 C C . LYS A 1 184 ? 31.452 0.776 66.122 1.00 34.25 184 LYS A C 1
ATOM 1437 O O . LYS A 1 184 ? 32.031 0.782 67.201 1.00 34.25 184 LYS A O 1
ATOM 1442 N N . ALA A 1 185 ? 31.419 -0.289 65.322 1.00 35.06 185 ALA A N 1
ATOM 1443 C CA . ALA A 1 185 ? 32.479 -1.296 65.321 1.00 35.06 185 ALA A CA 1
ATOM 1444 C C . ALA A 1 185 ? 32.532 -2.022 63.968 1.00 35.06 185 ALA A C 1
ATOM 1446 O O . ALA A 1 185 ? 31.612 -2.716 63.552 1.00 35.06 185 ALA A O 1
ATOM 1447 N N . LEU A 1 186 ? 33.646 -1.781 63.287 1.00 38.19 186 LEU A N 1
ATOM 1448 C CA . LEU A 1 186 ? 34.201 -2.504 62.153 1.00 38.19 186 LEU A CA 1
ATOM 1449 C C . LEU A 1 186 ? 34.483 -3.960 62.575 1.00 38.19 186 LEU A C 1
ATOM 1451 O O . LEU A 1 186 ? 34.989 -4.135 63.676 1.00 38.19 186 LEU A O 1
ATOM 1455 N N . PHE A 1 187 ? 34.199 -4.962 61.733 1.00 31.55 187 PHE A N 1
ATOM 1456 C CA . PHE A 1 187 ? 35.123 -6.044 61.332 1.00 31.55 187 PHE A CA 1
ATOM 1457 C C . PHE A 1 187 ? 34.397 -7.162 60.549 1.00 31.55 187 PHE A C 1
ATOM 1459 O O . PHE A 1 187 ? 33.480 -7.794 61.053 1.00 31.55 187 PHE A O 1
ATOM 1466 N N . LEU A 1 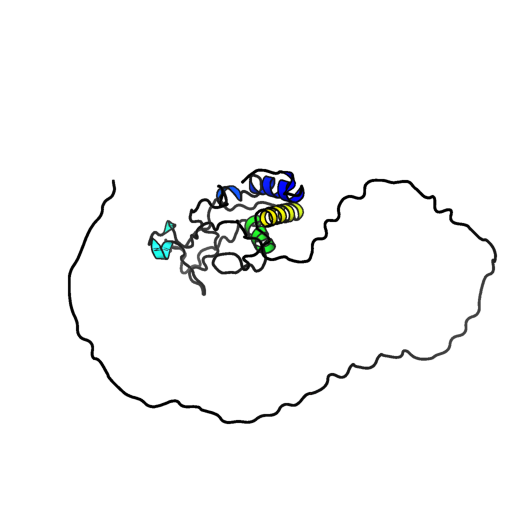188 ? 34.865 -7.351 59.307 1.00 35.50 188 LEU A N 1
ATOM 1467 C CA . LEU A 1 188 ? 35.022 -8.582 58.512 1.00 35.50 188 LEU A CA 1
ATOM 1468 C C . LEU A 1 188 ? 33.967 -9.702 58.614 1.00 35.50 188 LEU A C 1
ATOM 1470 O O . LEU A 1 188 ? 33.822 -10.318 59.659 1.00 35.50 188 LEU A O 1
ATOM 1474 N N . LEU A 1 189 ? 33.387 -10.085 57.464 1.00 38.16 189 LEU A N 1
ATOM 1475 C CA . LEU A 1 189 ? 33.497 -11.419 56.828 1.00 38.16 189 LEU A CA 1
ATOM 1476 C C . LEU A 1 189 ? 32.656 -11.467 55.515 1.00 38.16 189 LEU A C 1
ATOM 1478 O O . LEU A 1 189 ? 31.859 -10.562 55.270 1.00 38.16 189 LEU A O 1
ATOM 1482 N N . PRO A 1 190 ? 32.918 -12.421 54.597 1.00 42.91 190 PRO A N 1
ATOM 1483 C CA . PRO A 1 190 ? 32.990 -12.152 53.162 1.00 42.91 190 PRO A CA 1
ATOM 1484 C C . PRO A 1 190 ? 31.724 -12.471 52.356 1.00 42.91 190 PRO A C 1
ATOM 1486 O O . PRO A 1 190 ? 30.908 -13.322 52.696 1.00 42.91 190 PRO A O 1
ATOM 1489 N N . VAL A 1 191 ? 31.659 -11.805 51.202 1.00 45.88 191 VAL A N 1
ATOM 1490 C CA . VAL A 1 191 ? 30.713 -11.982 50.095 1.00 45.88 191 VAL A CA 1
ATOM 1491 C C . VAL A 1 191 ? 30.754 -13.420 49.563 1.00 45.88 191 VAL A C 1
ATOM 1493 O O . VAL A 1 191 ? 31.738 -13.835 48.949 1.00 45.88 191 VAL A O 1
ATOM 1496 N N . GLN A 1 192 ? 29.670 -14.173 49.752 1.00 41.44 192 GLN A N 1
ATOM 1497 C CA . GLN A 1 192 ? 29.459 -15.459 49.086 1.00 41.44 192 GLN A CA 1
ATOM 1498 C C . GLN A 1 192 ? 28.983 -15.215 47.646 1.00 41.44 192 GLN A C 1
ATOM 1500 O O . GLN A 1 192 ? 27.945 -14.598 47.412 1.00 41.44 192 GLN A O 1
ATOM 1505 N N . ARG A 1 193 ? 29.768 -15.688 46.672 1.00 51.50 193 ARG A N 1
ATOM 1506 C CA . ARG A 1 193 ? 29.368 -15.779 45.260 1.00 51.50 193 ARG A CA 1
ATOM 1507 C C . ARG A 1 193 ? 28.500 -17.031 45.070 1.00 51.50 193 ARG A C 1
ATOM 1509 O O . ARG A 1 193 ? 28.881 -18.078 45.593 1.00 51.50 193 ARG A O 1
ATOM 1516 N N . PRO A 1 194 ? 27.390 -16.976 44.317 1.00 49.53 194 PRO A N 1
ATOM 1517 C CA . PRO A 1 194 ? 26.641 -18.179 43.974 1.00 49.53 194 PRO A CA 1
ATOM 1518 C C . PRO A 1 194 ? 27.419 -19.057 42.978 1.00 49.53 194 PRO A C 1
ATOM 1520 O O . PRO A 1 194 ? 28.123 -18.557 42.099 1.00 49.53 194 PRO A O 1
ATOM 1523 N N . ALA A 1 195 ? 27.294 -20.372 43.161 1.00 54.81 195 ALA A N 1
ATOM 1524 C CA . ALA A 1 195 ? 27.922 -21.423 42.366 1.00 54.81 195 ALA A CA 1
ATOM 1525 C C . ALA A 1 195 ? 27.427 -21.444 40.900 1.00 54.81 195 ALA A C 1
ATOM 1527 O O . ALA A 1 195 ? 26.284 -21.059 40.637 1.00 54.81 195 ALA A O 1
ATOM 1528 N N . PRO A 1 196 ? 28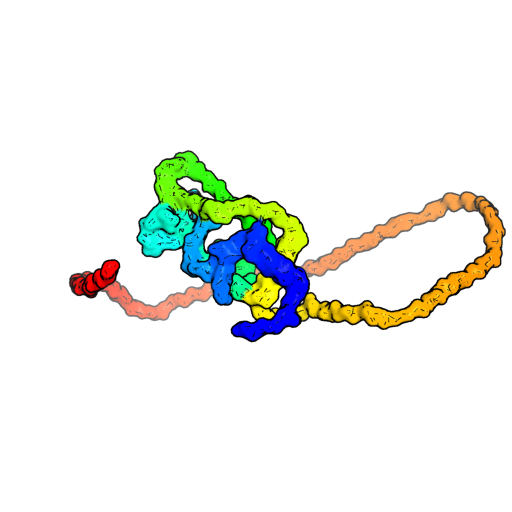.252 -21.905 39.939 1.00 50.94 196 PRO A N 1
ATOM 1529 C CA . PRO A 1 196 ? 27.828 -22.096 38.556 1.00 50.94 196 PRO A CA 1
ATOM 1530 C C . PRO A 1 196 ? 26.868 -23.289 38.440 1.00 50.94 196 PRO A C 1
ATOM 1532 O O . PRO A 1 196 ? 27.088 -24.336 39.042 1.00 50.94 196 PRO A O 1
ATOM 1535 N N . LEU A 1 197 ? 25.804 -23.123 37.654 1.00 51.50 197 LEU A N 1
ATOM 1536 C CA . LEU A 1 197 ? 24.892 -24.208 37.296 1.00 51.50 197 LEU A CA 1
ATOM 1537 C C . LEU A 1 197 ? 25.549 -25.112 36.245 1.00 51.50 197 LEU A C 1
ATOM 1539 O O . LEU A 1 197 ? 25.897 -24.662 35.152 1.00 51.50 197 LEU A O 1
ATOM 1543 N N . ASP A 1 198 ? 25.694 -26.387 36.599 1.00 38.03 198 ASP A N 1
ATOM 1544 C CA . ASP A 1 198 ? 26.166 -27.465 35.737 1.00 38.03 198 ASP A CA 1
ATOM 1545 C C . ASP A 1 198 ? 25.153 -27.782 34.625 1.00 38.03 198 ASP A C 1
ATOM 1547 O O . ASP A 1 198 ? 23.986 -28.086 34.878 1.00 38.03 198 ASP A O 1
ATOM 1551 N N . PHE A 1 199 ? 25.618 -27.765 33.374 1.00 44.38 199 PHE A N 1
ATOM 1552 C CA . PHE A 1 199 ? 24.901 -28.329 32.230 1.00 44.38 199 PHE A CA 1
ATOM 1553 C C . PHE A 1 199 ? 25.274 -29.812 32.072 1.00 44.38 199 PHE A C 1
ATOM 1555 O O . PHE A 1 199 ? 26.465 -30.122 31.951 1.00 44.38 199 PHE A O 1
ATOM 1562 N N . PRO A 1 200 ? 24.309 -30.748 32.003 1.00 48.16 200 PRO A N 1
ATOM 1563 C CA . PRO A 1 200 ? 24.619 -32.146 31.738 1.00 48.16 200 PRO A CA 1
ATOM 1564 C C . PRO A 1 200 ? 25.148 -32.326 30.306 1.00 48.16 200 PRO A C 1
ATOM 1566 O O . PRO A 1 200 ? 24.458 -32.071 29.318 1.00 48.16 200 PRO A O 1
ATOM 1569 N N . LYS A 1 201 ? 26.392 -32.808 30.201 1.00 43.50 201 LYS A N 1
ATOM 1570 C CA . LYS A 1 201 ? 26.980 -33.340 28.966 1.00 43.50 201 LYS A CA 1
ATOM 1571 C C . LYS A 1 201 ? 26.375 -34.717 28.679 1.00 43.50 201 LYS A C 1
ATOM 1573 O O . LYS A 1 201 ? 26.683 -35.681 29.371 1.00 43.50 201 LYS A O 1
ATOM 1578 N N . GLY A 1 202 ? 25.554 -34.807 27.636 1.00 34.75 202 GLY A N 1
ATOM 1579 C CA . GLY A 1 202 ? 25.046 -36.059 27.070 1.00 34.75 202 GLY A CA 1
ATOM 1580 C C . GLY A 1 202 ? 25.673 -36.349 25.706 1.00 34.75 202 GLY A C 1
ATOM 1581 O O . GLY A 1 202 ? 25.235 -35.808 24.700 1.00 34.75 202 GLY A O 1
ATOM 1582 N N . SER A 1 203 ? 26.733 -37.160 25.734 1.00 41.03 203 SER A N 1
ATOM 1583 C CA . SER A 1 203 ? 27.318 -38.031 24.694 1.00 41.03 203 SER A CA 1
ATOM 1584 C C . SER A 1 203 ? 27.081 -37.753 23.195 1.00 41.03 203 SER A C 1
ATOM 1586 O O . SER A 1 203 ? 26.016 -38.022 22.642 1.00 41.03 203 SER A O 1
ATOM 1588 N N . GLN A 1 204 ? 28.181 -37.430 22.507 1.00 36.69 204 GLN A N 1
ATOM 1589 C CA . GLN A 1 204 ? 28.441 -37.873 21.135 1.00 36.69 204 GLN A CA 1
ATOM 1590 C C . GLN A 1 204 ? 28.538 -39.407 21.067 1.00 36.69 204 GLN A C 1
ATOM 1592 O O . GLN A 1 204 ? 29.197 -40.025 21.901 1.00 36.69 204 GLN A O 1
ATOM 1597 N N . GLY A 1 205 ? 27.959 -39.994 20.018 1.00 32.56 205 GLY A N 1
ATOM 1598 C CA . GLY A 1 205 ? 28.188 -41.373 19.593 1.00 32.56 205 GLY A CA 1
ATOM 1599 C C . GLY A 1 205 ? 28.061 -41.477 18.074 1.00 32.56 205 GLY A C 1
ATOM 1600 O O . GLY A 1 205 ? 26.963 -41.430 17.532 1.00 32.56 205 GLY A O 1
ATOM 1601 N N . TYR A 1 206 ? 29.210 -41.552 17.404 1.00 33.75 206 TYR A N 1
ATOM 1602 C CA . TYR A 1 206 ? 29.394 -41.764 15.966 1.00 33.75 206 TYR A CA 1
ATOM 1603 C C . TYR A 1 206 ? 29.146 -43.231 15.570 1.00 33.75 206 TYR A C 1
ATOM 1605 O O . TYR A 1 206 ? 29.484 -44.141 16.321 1.00 33.75 206 TYR A O 1
ATOM 1613 N N . GLY A 1 207 ? 28.686 -43.441 14.332 1.00 31.33 207 GLY A N 1
ATOM 1614 C CA . GLY A 1 207 ? 28.664 -44.728 13.620 1.00 31.33 207 GLY A CA 1
ATOM 1615 C C . GLY A 1 207 ? 27.318 -44.926 12.920 1.00 31.33 207 GLY A C 1
ATOM 1616 O O . GLY A 1 207 ? 26.281 -44.851 13.554 1.00 31.33 207 GLY A O 1
ATOM 1617 N N . GLY A 1 208 ? 27.186 -45.139 11.617 1.00 29.86 208 GLY A N 1
ATOM 1618 C CA . GLY A 1 208 ? 28.115 -45.531 10.571 1.00 29.86 208 GLY A CA 1
ATOM 1619 C C . GLY A 1 208 ? 27.294 -46.333 9.551 1.00 29.86 208 GLY A C 1
ATOM 1620 O O . GLY A 1 208 ? 26.519 -47.192 9.944 1.00 29.86 208 GLY A O 1
ATOM 1621 N N . GLY A 1 209 ? 27.446 -46.036 8.257 1.00 29.69 209 GLY A N 1
ATOM 1622 C CA . GLY A 1 209 ? 27.163 -46.964 7.151 1.00 29.69 209 GLY A CA 1
ATOM 1623 C C . GLY A 1 209 ? 25.709 -47.392 6.897 1.00 29.69 209 GLY A C 1
ATOM 1624 O O . GLY A 1 209 ? 25.172 -48.273 7.553 1.00 29.69 209 GLY A O 1
ATOM 1625 N N . GLY A 1 210 ? 25.110 -46.888 5.813 1.00 29.41 210 GLY A N 1
ATOM 1626 C CA . GLY A 1 210 ? 23.834 -47.418 5.328 1.00 29.41 210 GLY A CA 1
ATOM 1627 C C . GLY A 1 210 ? 23.371 -46.865 3.985 1.00 29.41 210 GLY A C 1
ATOM 1628 O O . GLY A 1 210 ? 22.250 -46.380 3.876 1.00 29.41 210 GLY A O 1
ATOM 1629 N N . LYS A 1 211 ? 24.214 -46.929 2.945 1.00 30.52 211 LYS A N 1
ATOM 1630 C CA . LYS A 1 211 ? 23.776 -46.723 1.553 1.00 30.52 211 LYS A CA 1
ATOM 1631 C C . LYS A 1 211 ? 22.750 -47.805 1.195 1.00 30.52 211 LYS A C 1
ATOM 1633 O O . LYS A 1 211 ? 23.141 -48.932 0.907 1.00 30.52 211 LYS A O 1
ATOM 1638 N N . ARG A 1 212 ? 21.459 -47.470 1.128 1.00 33.97 212 ARG A N 1
ATOM 1639 C CA . ARG A 1 212 ? 20.484 -48.287 0.389 1.00 33.97 212 ARG A CA 1
ATOM 1640 C C . ARG A 1 212 ? 20.308 -47.728 -1.014 1.00 33.97 212 ARG A C 1
ATOM 1642 O O . ARG A 1 212 ? 19.562 -46.792 -1.272 1.00 33.97 212 ARG A O 1
ATOM 1649 N N . ARG A 1 213 ? 21.092 -48.332 -1.901 1.00 30.03 213 ARG A N 1
ATOM 1650 C CA . ARG A 1 213 ? 20.987 -48.290 -3.353 1.00 30.03 213 ARG A CA 1
ATOM 1651 C C . ARG A 1 213 ? 19.810 -49.193 -3.740 1.00 30.03 213 ARG A C 1
ATOM 1653 O O . ARG A 1 213 ? 19.939 -50.406 -3.656 1.00 30.03 213 ARG A O 1
ATOM 1660 N N . CYS A 1 214 ? 18.684 -48.615 -4.149 1.00 29.50 214 CYS A N 1
ATOM 1661 C CA . CYS A 1 214 ? 17.677 -49.346 -4.917 1.00 29.50 214 CYS A CA 1
ATOM 1662 C C . CYS A 1 214 ? 18.042 -49.223 -6.398 1.00 29.50 214 CYS A C 1
ATOM 1664 O O . CYS A 1 214 ? 17.840 -48.183 -7.017 1.00 29.50 214 CYS A O 1
ATOM 1666 N N . LEU A 1 215 ? 18.621 -50.287 -6.947 1.00 31.27 215 LEU A N 1
ATOM 1667 C CA . LEU A 1 215 ? 18.703 -50.533 -8.380 1.00 31.27 215 LEU A CA 1
ATOM 1668 C C . LEU A 1 215 ? 18.181 -51.951 -8.609 1.00 31.27 215 LEU A C 1
ATOM 1670 O O . LEU A 1 215 ? 18.777 -52.899 -8.110 1.00 31.27 215 LEU A O 1
ATOM 1674 N N . LEU A 1 216 ? 17.085 -52.078 -9.352 1.00 30.22 216 LEU A N 1
ATOM 1675 C CA . LEU A 1 216 ? 17.033 -52.672 -10.695 1.00 30.22 216 LEU A CA 1
ATOM 1676 C C . LEU A 1 216 ? 15.597 -53.101 -11.025 1.00 30.22 216 LEU A C 1
ATOM 1678 O O . LEU A 1 216 ? 14.902 -53.696 -10.211 1.00 30.22 216 LEU A O 1
ATOM 1682 N N . GLY A 1 217 ? 15.195 -52.802 -12.258 1.00 27.83 217 GLY A N 1
ATOM 1683 C CA . GLY A 1 217 ? 13.925 -53.204 -12.857 1.00 27.83 217 GLY A CA 1
ATOM 1684 C C . GLY A 1 217 ? 13.508 -52.227 -13.954 1.00 27.83 217 GLY A C 1
ATOM 1685 O O . GLY A 1 217 ? 12.596 -51.441 -13.753 1.00 27.83 217 GLY A O 1
ATOM 1686 N N . GLY A 1 218 ? 14.300 -52.099 -15.025 1.00 30.16 218 GLY A N 1
ATOM 1687 C CA . GLY A 1 218 ? 13.834 -52.480 -16.369 1.00 30.16 218 GLY A CA 1
ATOM 1688 C C . GLY A 1 218 ? 12.944 -51.391 -16.982 1.00 30.16 218 GLY A C 1
ATOM 1689 O O . GLY A 1 218 ? 11.762 -51.307 -16.707 1.00 30.16 218 GLY A O 1
ATOM 1690 N N . GLY A 1 219 ? 13.476 -50.451 -17.756 1.00 29.86 219 GLY A N 1
ATOM 1691 C CA . GLY A 1 219 ? 13.875 -50.719 -19.132 1.00 29.86 219 GLY A CA 1
ATOM 1692 C C . GLY A 1 219 ? 12.749 -50.305 -20.084 1.00 29.86 219 GLY A C 1
ATOM 1693 O O . GLY A 1 219 ? 11.773 -51.028 -20.231 1.00 29.86 219 GLY A O 1
ATOM 1694 N N . ARG A 1 220 ? 12.900 -49.140 -20.725 1.00 32.56 220 ARG A N 1
ATOM 1695 C CA . ARG A 1 220 ? 12.606 -48.892 -22.150 1.00 32.56 220 ARG A CA 1
ATOM 1696 C C . ARG A 1 220 ? 12.893 -47.426 -22.482 1.00 32.56 220 ARG A C 1
ATOM 1698 O O . ARG A 1 220 ? 12.203 -46.519 -22.033 1.00 32.56 220 ARG A O 1
ATOM 1705 N N . ARG A 1 221 ? 13.938 -47.219 -23.289 1.00 31.14 221 ARG A N 1
ATOM 1706 C CA . ARG A 1 221 ? 14.128 -46.002 -24.085 1.00 31.14 221 ARG A CA 1
ATOM 1707 C C . ARG A 1 221 ? 12.942 -45.888 -25.037 1.00 31.14 221 ARG A C 1
ATOM 1709 O O . ARG A 1 221 ? 12.670 -46.852 -25.748 1.00 31.14 221 ARG A O 1
ATOM 1716 N N . PHE A 1 222 ? 12.317 -44.720 -25.115 1.00 31.34 222 PHE A N 1
ATOM 1717 C CA . PHE A 1 222 ? 11.581 -44.344 -26.313 1.00 31.34 222 PHE A CA 1
ATOM 1718 C C . PHE A 1 222 ? 12.122 -43.032 -26.863 1.00 31.34 222 PHE A C 1
ATOM 1720 O O . PHE A 1 222 ? 12.144 -41.993 -26.210 1.00 31.34 222 PHE A O 1
ATOM 1727 N N . SER A 1 223 ? 12.650 -43.185 -28.071 1.00 32.72 223 SER A N 1
ATOM 1728 C CA . SER A 1 223 ? 13.155 -42.180 -28.984 1.00 32.72 223 SER A CA 1
ATOM 1729 C C . SER A 1 223 ? 12.086 -41.150 -29.319 1.00 32.72 223 SER A C 1
ATOM 1731 O O . SER A 1 223 ? 10.926 -41.485 -29.547 1.00 32.72 223 SER A O 1
ATOM 1733 N N . SER A 1 224 ? 12.549 -39.916 -29.465 1.00 37.69 224 SER A N 1
ATOM 1734 C CA . SER A 1 224 ? 11.894 -38.832 -30.182 1.00 37.69 224 SER A CA 1
ATOM 1735 C C . SER A 1 224 ? 11.324 -39.285 -31.532 1.00 37.69 224 SER A C 1
ATOM 1737 O O . SER A 1 224 ? 11.997 -39.982 -32.296 1.00 37.69 224 SER A O 1
ATOM 1739 N N . ARG A 1 225 ? 10.105 -38.833 -31.855 1.00 34.72 225 ARG A N 1
ATOM 1740 C CA . ARG A 1 225 ? 9.652 -38.585 -33.230 1.00 34.72 225 ARG A CA 1
ATOM 1741 C C . ARG A 1 225 ? 8.511 -37.567 -33.255 1.00 34.72 225 ARG A C 1
ATOM 1743 O O . ARG A 1 225 ? 7.632 -37.551 -32.406 1.00 34.72 225 ARG A O 1
ATOM 1750 N N . ARG A 1 226 ? 8.638 -36.694 -34.250 1.00 40.19 226 ARG A N 1
ATOM 1751 C CA . ARG A 1 226 ? 7.827 -35.530 -34.611 1.00 40.19 226 ARG A CA 1
ATOM 1752 C C . ARG A 1 226 ? 6.430 -35.932 -35.083 1.00 40.19 226 ARG A C 1
ATOM 1754 O O . ARG A 1 226 ? 6.349 -36.879 -35.848 1.00 40.19 226 ARG A O 1
ATOM 1761 N N . HIS A 1 227 ? 5.439 -35.093 -34.787 1.00 40.34 227 HIS A N 1
ATOM 1762 C CA . HIS A 1 227 ? 4.296 -34.664 -35.620 1.00 40.34 227 HIS A CA 1
ATOM 1763 C C . HIS A 1 227 ? 3.805 -33.353 -34.956 1.00 40.34 227 HIS A C 1
ATOM 1765 O O . HIS A 1 227 ? 3.763 -33.295 -33.738 1.00 40.34 227 HIS A O 1
ATOM 1771 N N . GLY A 1 228 ? 3.545 -32.206 -35.584 1.00 32.28 228 GLY A N 1
ATOM 1772 C CA . GLY A 1 228 ? 3.167 -31.898 -36.955 1.00 32.28 228 GLY A CA 1
ATOM 1773 C C . GLY A 1 228 ? 1.726 -31.364 -36.977 1.00 32.28 228 GLY A C 1
ATOM 1774 O O . GLY A 1 228 ? 0.845 -32.196 -37.091 1.00 32.28 228 GLY A O 1
ATOM 1775 N N . ARG A 1 229 ? 1.551 -30.018 -36.954 1.00 35.72 229 ARG A N 1
ATOM 1776 C CA . ARG A 1 229 ? 0.435 -29.207 -37.544 1.00 35.72 229 ARG A CA 1
ATOM 1777 C C . ARG A 1 229 ? -1.002 -29.442 -36.979 1.00 35.72 229 ARG A C 1
ATOM 1779 O O . ARG A 1 229 ? -1.364 -30.578 -36.750 1.00 35.72 229 ARG A O 1
ATOM 1786 N N . LEU A 1 230 ? -1.912 -28.484 -36.707 1.00 46.03 230 LEU A N 1
ATOM 1787 C CA . LEU A 1 230 ? -2.441 -27.283 -37.412 1.00 46.03 230 LEU A CA 1
ATOM 1788 C C . LEU A 1 230 ? -3.460 -26.513 -36.464 1.00 46.03 230 LEU A C 1
ATOM 1790 O O . LEU A 1 230 ? -3.518 -26.888 -35.296 1.00 46.03 230 LEU A O 1
ATOM 1794 N N . PRO A 1 231 ? -4.218 -25.450 -36.871 1.00 49.56 231 PRO A N 1
ATOM 1795 C CA . PRO A 1 231 ? -4.476 -24.225 -36.078 1.00 49.56 231 PRO A CA 1
ATOM 1796 C C . PRO A 1 231 ? -5.949 -23.917 -35.666 1.00 49.56 231 PRO A C 1
ATOM 1798 O O . PRO A 1 231 ? -6.880 -24.554 -36.147 1.00 49.56 231 PRO A O 1
ATOM 1801 N N . GLY A 1 232 ? -6.130 -22.819 -34.898 1.00 36.69 232 GLY A N 1
ATOM 1802 C CA . GLY A 1 232 ? -7.338 -21.952 -34.819 1.00 36.69 232 GLY A CA 1
ATOM 1803 C C . GLY A 1 232 ? -8.231 -22.099 -33.562 1.00 36.69 232 GLY A C 1
ATOM 1804 O O . GLY A 1 232 ? -8.117 -23.122 -32.894 1.00 36.69 232 GLY A O 1
ATOM 1805 N N . PRO A 1 233 ? -9.144 -21.144 -33.229 1.00 49.69 233 PRO A N 1
ATOM 1806 C CA . PRO A 1 233 ? -9.501 -19.904 -33.930 1.00 49.69 233 PRO A CA 1
ATOM 1807 C C . PRO A 1 233 ? -9.448 -18.603 -33.085 1.00 49.69 233 PRO A C 1
ATOM 1809 O O . PRO A 1 233 ? -9.417 -18.588 -31.857 1.00 49.69 233 PRO A O 1
ATOM 1812 N N . SER A 1 234 ? -9.493 -17.500 -33.829 1.00 48.34 234 SER A N 1
ATOM 1813 C CA . SER A 1 234 ? -9.750 -16.111 -33.447 1.00 48.34 234 SER A CA 1
ATOM 1814 C C . SER A 1 234 ? -11.100 -15.890 -32.755 1.00 48.34 234 SER A C 1
ATOM 1816 O O . SER A 1 234 ? -12.121 -16.355 -33.260 1.00 48.34 234 SER A O 1
ATOM 1818 N N . TYR A 1 235 ? -11.123 -15.044 -31.722 1.00 48.25 235 TYR A N 1
ATOM 1819 C CA . TYR A 1 235 ? -12.330 -14.335 -31.291 1.00 48.25 235 TYR A CA 1
ATOM 1820 C C . TYR A 1 235 ? -12.001 -12.866 -31.034 1.00 48.25 235 TYR A C 1
ATOM 1822 O O . TYR A 1 235 ? -11.255 -12.535 -30.116 1.00 48.25 235 TYR A O 1
ATOM 1830 N N . GLY A 1 236 ? -12.554 -12.002 -31.886 1.00 38.06 236 GLY A N 1
ATOM 1831 C CA . GLY A 1 236 ? -12.636 -10.567 -31.656 1.00 38.06 236 GLY A CA 1
ATOM 1832 C C . GLY A 1 236 ? -13.822 -10.229 -30.757 1.00 38.06 236 GLY A C 1
ATOM 1833 O O . GLY A 1 236 ? -14.851 -10.905 -30.792 1.00 38.06 236 GLY A O 1
ATOM 1834 N N . TRP A 1 237 ? -13.676 -9.156 -29.988 1.00 41.28 237 TRP A N 1
ATOM 1835 C CA . TRP A 1 237 ? -14.771 -8.499 -29.290 1.00 41.28 237 TRP A CA 1
ATOM 1836 C C . TRP A 1 237 ? -14.607 -6.985 -29.427 1.00 41.28 237 TRP A C 1
ATOM 1838 O O . TRP A 1 237 ? -13.627 -6.444 -28.934 1.00 41.28 237 TRP A O 1
ATOM 1848 N N . ARG A 1 238 ? -15.583 -6.414 -30.147 1.00 39.00 238 ARG A N 1
ATOM 1849 C CA . ARG A 1 238 ? -16.149 -5.049 -30.144 1.00 39.00 238 ARG A CA 1
ATOM 1850 C C . ARG A 1 238 ? -15.225 -3.855 -29.942 1.00 39.00 238 ARG A C 1
ATOM 1852 O O . ARG A 1 238 ? -14.706 -3.688 -28.823 1.00 39.00 238 ARG A O 1
#

Secondary structure (DSSP, 8-state):
----GGGS-HHHHHHHHHHHTTT-GGGTS-TTTT----EE--S---TTSTT---BTHHHH--GGGTTBEE----TTGGGSPSBSTT--BSSHHHHHHHHHTT---PPPPGGGTT-TTPPPPPTT-------HHHHHHHHHHHHHTS---S--S--------------------------------------PPPPPPPPP--------------------------------------

Foldseek 3Di:
DPDDVVLADPLLVLLVVCCVPLLLQCVALPDPQGGPQDWFAQQPQQPPHPNHDQEPCVPVVDLQSGRIHTGHGLQQVQPDAQDDPVRPRRHVLVVSVCLLQLGDADADDPVCNPPSSPYGGDPSRDRRPDDPSSSVSNSSNSVSSYDCPPDDPDDDPPPDDDDDDDDDPDDDDDDDDDDDDDDDDDDDDDDDDDDDDDDDDDDDDDDDDDDDDDDDDDDDDDDDDDDDDDYDDDDDDD